Protein 2ZVS (pdb70)

Radius of gyration: 21.79 Å; Cα contacts (8 Å, |Δi|>4): 377; chains: 3; bounding box: 51×62×50 Å

Nearest PDB structures (foldseek):
  2zvs-assembly2_B  TM=1.013E+00  e=9.006E-17  Escherichia coli K-12
  2zvs-assembly3_C  TM=9.889E-01  e=9.876E-14  Escherichia coli K-12
  3eun-assembly1_A  TM=9.944E-01  e=7.222E-09  Allochromatium vinosum
  2fgo-assembly1_A  TM=9.651E-01  e=1.231E-08  Pseudomonas aeruginosa
  3exy-assembly1_A  TM=8.950E-01  e=2.398E-08  Allochromatium vinosum

Organism: Escherichia coli (strain K12) (NCBI:txid83333)

CATH classification: 3.30.70.20

Solvent-accessible surface area: 15028 Å² total; per-residue (Å²): 4,8,64,18,34,195,145,20,36,58,51,71,98,16,77,103,58,21,33,13,152,3,12,54,76,32,120,152,35,11,94,15,63,67,120,94,17,1,29,11,36,47,74,79,158,54,26,0,13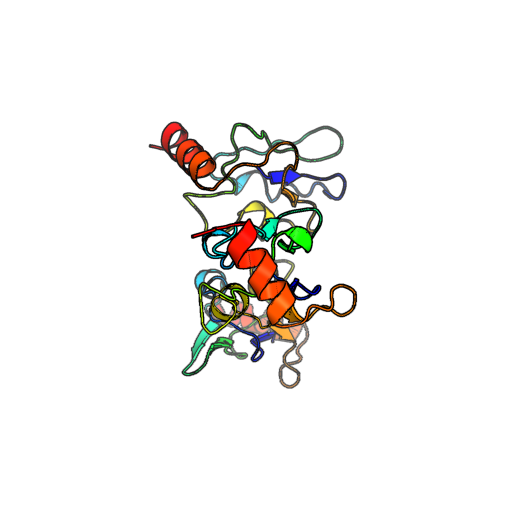,70,102,42,26,33,41,115,2,13,81,77,44,87,118,25,140,48,119,77,123,90,17,55,154,33,34,101,86,74,97,123,238,7,4,72,14,30,175,146,17,102,71,55,65,79,18,75,106,91,25,34,13,139,6,9,72,116,45,127,137,25,4,87,18,55,47,122,96,19,3,33,11,31,47,63,116,106,26,18,7,19,55,32,32,13,25,65,95,4,10,90,49,22,103,129,16,126,58,122,88,116,74,22,75,177,44,12,80,103,91,83,156,4,8,52,10,39,189,136,18,56,49,52,76,48,14,76,90,45,24,50,15,133,3,6,56,121,32,144,152,30,8,78,9,66,39,123,73,13,2,48,12,25,44,67,103,149,49,24,10,12,70,62,10,24,41,17,100,4,6,86,71,43,109,103,17,121,49,99,76,110,98,5,55,144,37,36,80,121,73,76,184

Secondary structure (DSSP, 8-state):
-EEE-TT-----TTTTT-TT--EE--SSS-EE-GGG--TTTTT-SS-HHHHH-SS--EEE-TTS---HHHHHHHHHHHH--/-EEE-TT-----SSGGG-TT--EE--SSS-EE-TTT--TTTTT-SS-HHHHH-SS--EEE-TTS---HHHHHHHHHHHH-/-EEE-TT------SGGG-TT--EEE-SSSEEE-TTT--TTTTT-SS-HHHHH-SS--EEE-STT---HHHHHHHHHHH--

GO terms:
  GO:0002097 tRNA wobble base modification (P, IMP)

Sequence (241 aa):
ALLITKKCINCDMCEPECPNEAISMGDHIYEINSDKCTECVGHYETPTCQKVCPIPNTIVKDPAHVETEEQLWDKFVLMHHALLITKKCINCDMCEPECPNEAISMGDHIYEINSDKCTECVGHYETPTCQKVCPIPNTIVKDPAHVETEEQLWDKFVLMHALLITKKCINCDMCEPECPNEAISMGDHIYEINSDKCTECVGHYETPTCQKVCPIPNTIVKDPAHVETEEQLWDKFVLMH

InterPro domains:
  IPR017896 4Fe-4S ferredoxin-type, iron-sulphur binding domain [PF12838] (8-55)
  IPR017896 4Fe-4S ferredoxin-type, iron-sulphur binding domain [PS51379] (1-29)
  IPR017900 4Fe-4S ferredoxin, iron-sulphur binding, conserved site [PS00198] (9-20)
  IPR047927 Ferredoxin YfhL-like [NF033683] (1-78)
  IPR050157 Photosystem I iron-sulfur center [PTHR24960] (5-67)

B-factor: mean 27.96, std 11.88, range [3.23, 157.91]

Foldseek 3Di:
DKFFAVVAPPPCQQQVPQPQNQWDDDDPHIGGDLLRQLQCVVHDPGRVSCVRGPPRGMDHDDVRDDDNVRSVVSVCVRPND/DKWQAPVAPAPPPQQPVDPLSQWAADDNHIGGPLLQDLLCVPHDPGRVCVVPRPDPSMDHDVVNDDDNVVSVVNCVVVPD/DKWQALVAPQPVFQQVQDPQNQWDDDPRYITGNLLRCLCCLVHDPGRRSCVGDPPNRIGDDVVSDDDSVRSVVSVVVRPD

Structure (mmCIF, N/CA/C/O backbone):
data_2ZVS
#
_entry.id   2ZVS
#
_cell.length_a   65.543
_cell.length_b   65.543
_cell.length_c   132.367
_cell.angle_alpha   90.00
_cell.angle_beta   90.00
_cell.angle_gamma   120.00
#
_symmetry.space_group_name_H-M   'P 62'
#
loop_
_entity.id
_entity.type
_entity.pdbx_description
1 polymer 'Uncharacterized ferredoxin-like protein yfhL'
2 non-polymer 'IRON/SULFUR CLUSTER'
3 water water
#
loop_
_atom_site.group_PDB
_atom_site.id
_atom_site.type_symbol
_atom_site.label_atom_id
_atom_site.label_alt_id
_atom_site.label_comp_id
_atom_site.label_asym_id
_atom_site.label_entity_id
_atom_site.label_seq_id
_atom_site.pdbx_PDB_ins_code
_atom_site.Cartn_x
_atom_site.Cartn_y
_atom_site.Cartn_z
_atom_site.occupancy
_atom_site.B_iso_or_equiv
_atom_site.auth_seq_id
_atom_site.auth_comp_id
_atom_site.auth_asym_id
_atom_site.auth_atom_id
_atom_site.pdbx_PDB_model_num
ATOM 1 N N . ALA A 1 1 ? 19.750 14.895 -19.955 1.00 24.56 1 ALA A N 1
ATOM 2 C CA . ALA A 1 1 ? 20.141 13.708 -19.209 1.00 17.93 1 ALA A CA 1
ATOM 3 C C . ALA A 1 1 ? 19.020 12.710 -19.058 1.00 13.58 1 ALA A C 1
ATOM 4 O O . ALA A 1 1 ? 17.909 13.177 -19.079 1.00 18.32 1 ALA A O 1
ATOM 6 N N . LEU A 1 2 ? 19.397 11.460 -18.865 1.00 17.10 2 LEU A N 1
ATOM 7 C CA . LEU A 1 2 ? 18.371 10.420 -18.845 1.00 12.24 2 LEU A CA 1
ATOM 8 C C . LEU A 1 2 ? 17.816 10.199 -17.404 1.00 12.88 2 LEU A C 1
ATOM 9 O O . LEU A 1 2 ? 18.533 10.671 -16.533 1.00 20.69 2 LEU A O 1
ATOM 14 N N . LEU A 1 3 ? 16.706 9.569 -17.364 1.00 16.13 3 LEU A N 1
ATOM 15 C CA . LEU A 1 3 ? 16.098 8.971 -16.198 1.00 28.78 3 LEU A CA 1
ATOM 16 C C . LEU A 1 3 ? 15.694 7.497 -16.417 1.00 25.66 3 LEU A C 1
ATOM 17 O O . LEU A 1 3 ? 15.319 6.927 -17.478 1.00 19.74 3 LEU A O 1
ATOM 22 N N . ILE A 1 4 ? 15.770 6.775 -15.287 1.00 24.28 4 ILE A N 1
ATOM 23 C CA . ILE A 1 4 ? 15.230 5.438 -15.205 1.00 15.26 4 ILE A CA 1
ATOM 24 C C . ILE A 1 4 ? 13.868 5.565 -14.477 1.00 31.20 4 ILE A C 1
ATOM 25 O O . ILE A 1 4 ? 13.911 6.070 -13.368 1.00 23.12 4 ILE A O 1
ATOM 30 N N . THR A 1 5 ? 12.781 5.159 -15.084 1.00 15.39 5 THR A N 1
ATOM 31 C CA . THR A 1 5 ? 11.395 5.053 -14.912 1.00 19.52 5 THR A CA 1
ATOM 32 C C . THR A 1 5 ? 11.138 3.787 -14.049 1.00 14.55 5 THR A C 1
ATOM 33 O O . THR A 1 5 ? 12.070 2.977 -13.974 1.00 29.77 5 THR A O 1
ATOM 37 N N . LYS A 1 6 ? 9.965 3.683 -13.463 1.00 26.12 6 LYS A N 1
ATOM 38 C CA . LYS A 1 6 ? 9.602 2.649 -12.496 1.00 26.93 6 LYS A CA 1
ATOM 39 C C . LYS A 1 6 ? 9.586 1.235 -13.029 1.00 36.27 6 LYS A C 1
ATOM 40 O O . LYS A 1 6 ? 9.408 0.317 -12.216 1.00 29.93 6 LYS A O 1
ATOM 46 N N . LYS A 1 7 ? 9.743 1.053 -14.355 1.00 21.35 7 LYS A N 1
ATOM 47 C CA . LYS A 1 7 ? 9.824 -0.283 -14.818 1.00 14.21 7 LYS A CA 1
ATOM 48 C C . LYS A 1 7 ? 11.226 -0.835 -14.516 1.00 29.00 7 LYS A C 1
ATOM 49 O O . LYS A 1 7 ? 11.515 -1.880 -15.108 1.00 52.76 7 LYS A O 1
ATOM 55 N N . CYS A 1 8 ? 12.115 -0.216 -13.736 1.00 21.02 8 CYS A N 1
ATOM 56 C CA . CYS A 1 8 ? 13.440 -0.744 -13.778 1.00 18.82 8 CYS A CA 1
ATOM 57 C C . CYS A 1 8 ? 13.439 -2.072 -12.996 1.00 19.98 8 CYS A C 1
ATOM 58 O O . CYS A 1 8 ? 12.621 -2.117 -12.094 1.00 13.31 8 CYS A O 1
ATOM 61 N N . ILE A 1 9 ? 14.187 -3.122 -13.331 1.00 18.29 9 ILE A N 1
ATOM 62 C CA . ILE A 1 9 ? 13.925 -4.343 -12.547 1.00 28.01 9 ILE A CA 1
ATOM 63 C C . ILE A 1 9 ? 15.144 -4.781 -11.767 1.00 26.96 9 ILE A C 1
ATOM 64 O O . ILE A 1 9 ? 15.363 -5.978 -11.460 1.00 28.10 9 ILE A O 1
ATOM 69 N N . ASN A 1 10 ? 15.894 -3.740 -11.464 1.00 20.59 10 ASN A N 1
ATOM 70 C CA . ASN A 1 10 ? 17.170 -3.832 -10.771 1.00 30.50 10 ASN A CA 1
ATOM 71 C C . ASN A 1 10 ? 18.016 -5.034 -11.150 1.00 28.19 10 ASN A C 1
ATOM 72 O O . ASN A 1 10 ? 18.264 -5.842 -10.245 1.00 35.48 10 ASN A O 1
ATOM 77 N N . CYS A 1 11 ? 18.498 -5.125 -12.389 1.00 20.67 11 CYS A N 1
ATOM 78 C CA . CYS A 1 11 ? 19.493 -6.033 -12.910 1.00 29.33 11 CYS A CA 1
ATOM 79 C C . CYS A 1 11 ? 20.956 -5.587 -12.893 1.00 18.67 11 CYS A C 1
ATOM 80 O O . CYS A 1 11 ? 21.797 -6.357 -13.327 1.00 37.67 11 CYS A O 1
ATOM 83 N N . ASP A 1 12 ? 21.338 -4.409 -12.464 1.00 19.42 12 ASP A N 1
ATOM 84 C CA . ASP A 1 12 ? 22.680 -3.897 -12.371 1.00 22.98 12 ASP A CA 1
ATOM 85 C C . ASP A 1 12 ? 23.456 -3.788 -13.688 1.00 25.15 12 ASP A C 1
ATOM 86 O O . ASP A 1 12 ? 24.532 -3.219 -13.713 1.00 45.51 12 ASP A O 1
ATOM 91 N N . MET A 1 13 ? 22.928 -4.336 -14.779 1.00 31.93 13 MET A N 1
ATOM 92 C CA . MET A 1 13 ? 23.532 -4.330 -16.084 1.00 22.87 13 MET A CA 1
ATOM 93 C C . MET A 1 13 ? 24.139 -2.961 -16.457 1.00 27.03 13 MET A C 1
ATOM 94 O O . MET A 1 13 ? 25.275 -3.008 -16.955 1.00 24.96 13 ME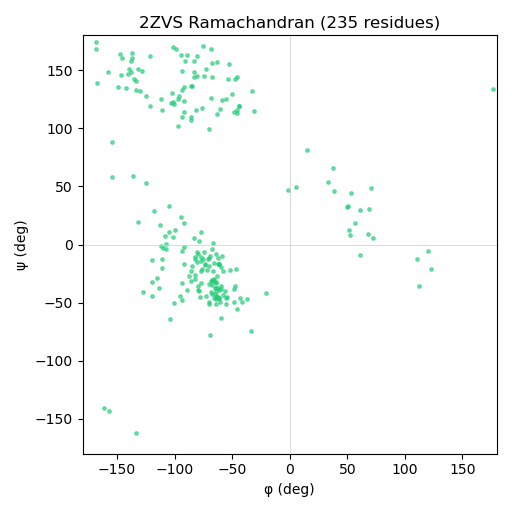T A O 1
ATOM 99 N N . CYS A 1 14 ? 23.364 -1.896 -16.203 1.00 23.43 14 CYS A N 1
ATOM 100 C CA . CYS A 1 14 ? 23.700 -0.536 -16.551 1.00 28.13 14 CYS A CA 1
ATOM 101 C C . CYS A 1 14 ? 24.720 0.145 -15.654 1.00 34.68 14 CYS A C 1
ATOM 102 O O . CYS A 1 14 ? 25.407 1.052 -16.138 1.00 19.80 14 CYS A O 1
ATOM 105 N N . GLU A 1 15 ? 25.032 -0.163 -14.408 1.00 14.06 15 GLU A N 1
ATOM 106 C CA . GLU A 1 15 ? 25.973 0.570 -13.606 1.00 25.50 15 GLU A CA 1
ATOM 107 C C . GLU A 1 15 ? 27.450 0.519 -13.931 1.00 20.46 15 GLU A C 1
ATOM 108 O O . GLU A 1 15 ? 27.966 1.644 -14.046 1.00 23.92 15 GLU A O 1
ATOM 114 N N . PRO A 1 16 ? 28.203 -0.570 -14.125 1.00 38.55 16 PRO A N 1
ATOM 115 C CA . PRO A 1 16 ? 29.620 -0.606 -14.564 1.00 26.08 16 PRO A CA 1
ATOM 116 C C . PRO A 1 16 ? 29.871 0.043 -15.901 1.00 32.33 16 PRO A C 1
ATOM 117 O O . PRO A 1 16 ? 30.925 0.302 -16.462 1.00 33.48 16 PRO A O 1
ATOM 121 N N . GLU A 1 17 ? 28.770 0.369 -16.605 1.00 40.00 17 GLU A N 1
ATOM 122 C CA . GLU A 1 17 ? 29.017 0.759 -17.985 1.00 36.83 17 GLU A CA 1
ATOM 123 C C . GLU A 1 17 ? 29.158 2.255 -18.115 1.00 18.06 17 GLU A C 1
ATOM 124 O O . GLU A 1 17 ? 30.079 2.717 -18.811 1.00 32.99 17 GLU A O 1
ATOM 130 N N . CYS A 1 18 ? 28.264 3.030 -17.537 1.00 28.95 18 CYS A N 1
ATOM 131 C CA . CYS A 1 18 ? 28.197 4.484 -17.724 1.00 15.01 18 CYS A CA 1
ATOM 132 C C . CYS A 1 18 ? 29.512 5.186 -17.676 1.00 14.28 18 CYS A C 1
ATOM 133 O O . CYS A 1 18 ? 30.157 5.203 -16.597 1.00 25.87 18 CYS A O 1
ATOM 136 N N . PRO A 1 19 ? 29.983 5.880 -18.691 1.00 21.67 19 PRO A N 1
ATOM 137 C CA . PRO A 1 19 ? 31.349 6.375 -18.730 1.00 31.50 19 PRO A CA 1
ATOM 138 C C . PRO A 1 19 ? 31.673 7.470 -17.714 1.00 37.96 19 PRO A C 1
ATOM 139 O O . PRO A 1 19 ? 32.837 7.903 -17.628 1.00 45.80 19 PRO A O 1
ATOM 143 N N . ASN A 1 20 ? 30.630 7.863 -16.990 1.00 17.83 20 ASN A N 1
ATOM 144 C CA . ASN A 1 20 ? 30.733 8.988 -16.072 1.00 27.82 20 ASN A CA 1
ATOM 145 C C . ASN A 1 20 ? 30.155 8.632 -14.689 1.00 26.96 20 ASN A C 1
ATOM 146 O O . ASN A 1 20 ? 29.856 9.608 -13.997 1.00 29.20 20 ASN A O 1
ATOM 151 N N . GLU A 1 21 ? 30.035 7.374 -14.386 1.00 22.57 21 GLU A N 1
ATOM 152 C CA . GLU A 1 21 ? 29.640 6.708 -13.166 1.00 12.57 21 GLU A CA 1
ATOM 153 C C . GLU A 1 21 ? 28.518 7.426 -12.435 1.00 28.54 21 GLU A C 1
ATOM 154 O O . GLU A 1 21 ? 28.514 7.639 -11.216 1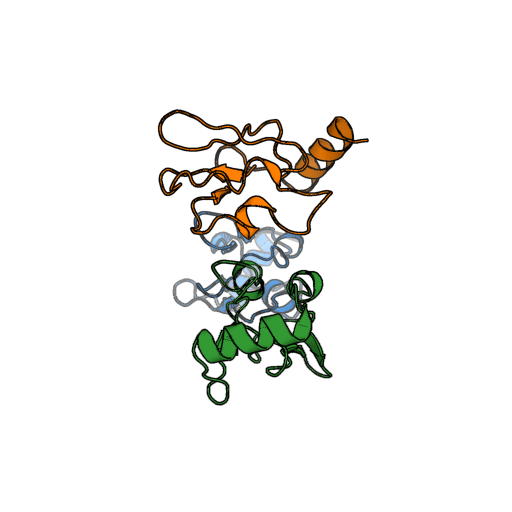.00 30.15 21 GLU A O 1
ATOM 160 N N . ALA A 1 22 ? 27.468 7.856 -13.118 1.00 19.42 22 ALA A N 1
ATOM 161 C CA . ALA A 1 22 ? 26.324 8.629 -12.760 1.00 23.82 22 ALA A CA 1
ATOM 162 C C . ALA A 1 22 ? 25.117 7.792 -12.316 1.00 19.66 22 ALA A C 1
ATOM 163 O O . ALA A 1 22 ? 24.168 8.192 -11.719 1.00 14.69 22 ALA A O 1
ATOM 165 N N . ILE A 1 23 ? 25.191 6.510 -12.650 1.00 22.00 23 ILE A N 1
ATOM 166 C CA . ILE A 1 23 ? 24.219 5.586 -12.124 1.00 23.30 23 ILE A CA 1
ATOM 167 C C . ILE A 1 23 ? 24.658 4.920 -10.810 1.00 19.42 23 ILE A C 1
ATOM 168 O O . ILE A 1 23 ? 25.772 4.452 -10.637 1.00 21.08 23 ILE A O 1
ATOM 173 N N . SER A 1 24 ? 23.701 4.878 -9.902 1.00 26.11 24 SER A N 1
ATOM 174 C CA . SER A 1 24 ? 23.760 4.158 -8.679 1.00 27.97 24 SER A CA 1
ATOM 175 C C . SER A 1 24 ? 22.371 3.666 -8.290 1.00 35.51 24 SER A C 1
ATOM 176 O O . SER A 1 24 ? 21.272 4.034 -8.725 1.00 26.56 24 SER A O 1
ATOM 179 N N . MET A 1 25 ? 22.463 2.724 -7.358 1.00 31.22 25 MET A N 1
ATOM 180 C CA . MET A 1 25 ? 21.287 2.150 -6.701 1.00 34.15 25 MET A CA 1
ATOM 181 C C . MET A 1 25 ? 20.717 2.909 -5.541 1.00 31.40 25 MET A C 1
ATOM 182 O O . MET A 1 25 ? 21.260 3.579 -4.668 1.00 23.59 25 MET A O 1
ATOM 187 N N . GLY A 1 26 ? 19.424 2.858 -5.300 1.00 37.75 26 GLY A N 1
ATOM 188 C CA . GLY A 1 26 ? 19.127 3.553 -3.999 1.00 22.38 26 GLY A CA 1
ATOM 189 C C . GLY A 1 26 ? 17.790 2.907 -3.596 1.00 19.06 26 GLY A C 1
ATOM 190 O O . GLY A 1 26 ? 17.603 1.757 -3.961 1.00 30.86 26 GLY A O 1
ATOM 191 N N . ASP A 1 27 ? 17.011 3.808 -3.026 1.00 18.41 27 ASP A N 1
ATOM 192 C CA . ASP A 1 27 ? 15.764 3.559 -2.373 1.00 33.02 27 ASP A CA 1
ATOM 193 C C . ASP A 1 27 ? 15.049 2.424 -3.067 1.00 45.07 27 ASP A C 1
ATOM 194 O O . ASP A 1 27 ? 15.072 1.315 -2.518 1.00 60.82 27 ASP A O 1
ATOM 199 N N . HIS A 1 28 ? 14.448 2.584 -4.248 1.00 53.73 28 HIS A N 1
ATOM 200 C CA . HIS A 1 28 ? 13.724 1.427 -4.788 1.00 35.70 28 HIS A CA 1
ATOM 201 C C . HIS A 1 28 ? 14.246 0.928 -6.130 1.00 34.80 28 HIS A C 1
ATOM 202 O O . HIS A 1 28 ? 14.172 -0.293 -6.314 1.00 18.62 28 HIS A O 1
ATOM 209 N N . ILE A 1 29 ? 14.764 1.768 -6.996 1.00 44.79 29 ILE A N 1
ATOM 210 C CA . ILE A 1 29 ? 15.258 1.392 -8.333 1.00 29.59 29 ILE A CA 1
ATOM 211 C C . ILE A 1 29 ? 16.566 2.085 -8.612 1.00 18.31 29 ILE A C 1
ATOM 212 O O . ILE A 1 29 ? 16.738 3.159 -7.959 1.00 21.36 29 ILE A O 1
ATOM 217 N N . TYR A 1 30 ? 17.440 1.685 -9.546 1.00 12.87 30 TYR A N 1
ATOM 218 C CA . TYR A 1 30 ? 18.507 2.487 -10.044 1.00 36.29 30 TYR A CA 1
ATOM 219 C C . TYR A 1 30 ? 18.056 3.906 -10.425 1.00 30.82 30 TYR A C 1
ATOM 220 O O . TYR A 1 30 ? 16.959 4.121 -10.926 1.00 20.09 30 TYR A O 1
ATOM 229 N N . GLU A 1 31 ? 18.951 4.821 -10.126 1.00 28.74 31 GLU A N 1
ATOM 230 C CA . GLU A 1 31 ? 18.938 6.229 -10.187 1.00 18.13 31 GLU A CA 1
ATOM 231 C C . GLU A 1 31 ? 20.195 6.755 -10.920 1.00 19.68 31 GLU A C 1
ATOM 232 O O . GLU A 1 31 ? 21.297 6.370 -10.646 1.00 39.21 31 GLU A O 1
ATOM 238 N N . ILE A 1 32 ? 19.852 7.671 -11.838 1.00 28.31 32 ILE A N 1
ATOM 239 C CA . ILE A 1 32 ? 20.742 8.525 -12.584 1.00 19.05 32 ILE A CA 1
ATOM 240 C C . ILE A 1 32 ? 20.731 9.891 -12.001 1.00 8.98 32 ILE A C 1
ATOM 241 O O . ILE A 1 32 ? 19.855 10.667 -11.709 1.00 16.62 32 ILE A O 1
ATOM 246 N N . ASN A 1 33 ? 21.951 10.384 -11.771 1.00 11.63 33 ASN A N 1
ATOM 247 C CA . ASN A 1 33 ? 22.251 11.689 -11.268 1.00 18.71 33 ASN A CA 1
ATOM 248 C C . ASN A 1 33 ? 22.290 12.656 -12.435 1.00 18.20 33 ASN A C 1
ATOM 249 O O . ASN A 1 33 ? 23.288 12.508 -13.159 1.00 22.68 33 ASN A O 1
ATOM 254 N N . SER A 1 34 ? 21.240 13.423 -12.416 1.00 23.84 34 SER A N 1
ATOM 255 C CA . SER A 1 34 ? 21.076 14.500 -13.404 1.00 27.22 34 SER A CA 1
ATOM 256 C C . SER A 1 34 ? 22.367 15.207 -13.778 1.00 29.26 34 SER A C 1
ATOM 257 O O . SER A 1 34 ? 22.731 15.406 -14.960 1.00 22.52 34 SER A O 1
ATOM 260 N N . ASP A 1 35 ? 23.154 15.571 -12.748 1.00 24.40 35 ASP A N 1
ATOM 261 C CA . ASP A 1 35 ? 24.320 16.405 -12.841 1.00 33.95 35 ASP A CA 1
ATOM 262 C C . ASP A 1 35 ? 25.472 15.740 -13.589 1.00 39.71 35 ASP A C 1
ATOM 263 O O . ASP A 1 35 ? 26.245 16.469 -14.220 1.00 29.14 35 ASP A O 1
ATOM 268 N N . LYS A 1 36 ? 25.529 14.423 -13.467 1.00 19.96 36 LYS A N 1
ATOM 269 C CA . LYS A 1 36 ? 26.579 13.689 -14.091 1.00 10.27 36 LYS A CA 1
ATOM 270 C C . LYS A 1 36 ? 26.238 12.972 -15.394 1.00 5.68 36 LYS A C 1
ATOM 271 O O . LYS A 1 36 ? 27.149 12.297 -15.917 1.00 24.76 36 LYS A O 1
ATOM 277 N N . CYS A 1 37 ? 25.044 13.167 -15.946 1.00 15.60 37 CYS A N 1
ATOM 278 C CA . CYS A 1 37 ? 24.645 12.422 -17.184 1.00 22.62 37 CYS A CA 1
ATOM 279 C C . CYS A 1 37 ? 24.804 13.375 -18.363 1.00 13.43 37 CYS A C 1
ATOM 280 O O . CYS A 1 37 ? 24.176 14.400 -18.332 1.00 27.12 37 CYS A O 1
ATOM 283 N N . THR A 1 38 ? 25.635 12.920 -19.318 1.00 16.87 38 THR A N 1
ATOM 284 C CA . THR A 1 38 ? 25.825 13.685 -20.563 1.00 17.41 38 THR A CA 1
ATOM 285 C C . THR A 1 38 ? 25.088 13.018 -21.693 1.00 19.13 38 THR A C 1
ATOM 286 O O . THR A 1 38 ? 25.373 13.306 -22.887 1.00 18.70 38 THR A O 1
ATOM 290 N N . GLU A 1 39 ? 24.280 12.065 -21.336 1.00 17.28 39 GLU A N 1
ATOM 291 C CA . GLU A 1 39 ? 23.619 11.149 -22.371 1.00 14.10 39 GLU A CA 1
ATOM 292 C C . GLU A 1 39 ? 24.655 10.578 -23.323 1.00 28.58 39 GLU A C 1
ATOM 293 O O . GLU A 1 39 ? 24.326 10.292 -24.478 1.00 18.68 39 GLU A O 1
ATOM 299 N N . CYS A 1 40 ? 25.842 10.347 -22.817 1.00 27.91 40 CYS A N 1
ATOM 300 C CA . CYS A 1 40 ? 26.975 9.675 -23.376 1.00 26.60 40 CYS A CA 1
ATOM 301 C C . CYS A 1 40 ? 27.740 10.411 -24.485 1.00 19.05 40 CYS A C 1
ATOM 302 O O . CYS A 1 40 ? 28.658 9.730 -24.989 1.00 13.73 40 CYS A O 1
ATOM 305 N N . VAL A 1 41 ? 27.273 11.637 -24.658 1.00 18.46 41 VAL A N 1
ATOM 306 C CA . VAL A 1 41 ? 27.866 12.496 -25.686 1.00 23.35 41 VAL A CA 1
ATOM 307 C C . VAL A 1 41 ? 29.329 12.752 -25.312 1.00 22.79 41 VAL A C 1
ATOM 308 O O . VAL A 1 41 ? 29.583 13.452 -24.331 1.00 63.14 41 VAL A O 1
ATOM 312 N N . GLY A 1 42 ? 30.216 12.223 -26.084 1.00 21.18 42 GLY A N 1
ATOM 313 C CA . GLY A 1 42 ? 31.656 12.331 -26.167 1.00 30.82 42 GLY A CA 1
ATOM 314 C C . GLY A 1 42 ? 32.257 10.936 -25.968 1.00 13.83 42 GLY A C 1
ATOM 315 O O . GLY A 1 42 ? 33.481 10.807 -26.112 1.00 25.72 42 GLY A O 1
ATOM 316 N N . HIS A 1 43 ? 31.337 10.059 -25.655 1.00 9.14 43 HIS A N 1
ATOM 317 C CA . HIS A 1 43 ? 31.813 8.698 -25.468 1.00 12.13 43 HIS A CA 1
ATOM 318 C C . HIS A 1 43 ? 31.210 7.659 -26.408 1.00 31.50 43 HIS A C 1
ATOM 319 O O . HIS A 1 43 ? 31.847 6.726 -26.910 1.00 43.38 43 HIS A O 1
ATOM 326 N N . TYR A 1 44 ? 29.897 7.684 -26.635 1.00 22.16 44 TYR A N 1
ATOM 327 C CA . TYR A 1 44 ? 29.228 6.652 -27.394 1.00 22.74 44 TYR A CA 1
ATOM 328 C C . TYR A 1 44 ? 28.219 7.319 -28.339 1.00 21.95 44 TYR A C 1
ATOM 329 O O . TYR A 1 44 ? 27.694 8.406 -28.009 1.00 32.88 44 TYR A O 1
ATOM 338 N N . GLU A 1 45 ? 27.927 6.757 -29.535 1.00 23.12 45 GLU A N 1
ATOM 339 C CA . GLU A 1 45 ? 26.917 7.414 -30.381 1.00 22.26 45 GLU A CA 1
ATOM 340 C C . GLU A 1 45 ? 25.535 7.190 -29.749 1.00 41.39 45 GLU A C 1
ATOM 341 O O . GLU A 1 45 ? 24.611 7.966 -30.012 1.00 68.49 45 GLU A O 1
ATOM 347 N N . THR A 1 46 ? 25.408 6.149 -28.905 1.00 32.75 46 THR A N 1
ATOM 348 C CA . THR A 1 46 ? 24.112 5.956 -28.247 1.00 29.80 46 THR A CA 1
ATOM 349 C C . THR A 1 46 ? 24.375 5.661 -26.775 1.00 20.21 46 THR A C 1
ATOM 350 O O . THR A 1 46 ? 25.356 4.954 -26.488 1.00 20.51 46 THR A O 1
ATOM 354 N N . PRO A 1 47 ? 23.465 6.220 -25.969 1.00 33.95 47 PRO A N 1
ATOM 355 C CA . PRO A 1 47 ? 23.487 6.175 -24.493 1.00 32.72 47 PRO A CA 1
ATOM 356 C C . PRO A 1 47 ? 23.721 4.755 -24.036 1.00 17.74 47 PRO A C 1
ATOM 357 O O . PRO A 1 47 ? 22.914 3.902 -24.253 1.00 19.95 47 PRO A O 1
ATOM 361 N N . THR A 1 48 ? 24.872 4.498 -23.396 1.00 24.19 48 THR A N 1
ATOM 362 C CA . THR A 1 48 ? 25.247 3.143 -23.100 1.00 21.91 48 THR A CA 1
ATOM 363 C C . THR A 1 48 ? 24.212 2.497 -22.147 1.00 19.66 48 THR A C 1
ATOM 364 O O . THR A 1 48 ? 23.977 1.295 -22.336 1.00 24.73 48 THR A O 1
ATOM 368 N N . CYS A 1 49 ? 23.605 3.119 -21.173 1.00 28.87 49 CYS A N 1
ATOM 369 C CA . CYS A 1 49 ? 22.600 2.369 -20.377 1.00 27.68 49 CYS A CA 1
ATOM 370 C C . CYS A 1 49 ? 21.373 1.910 -21.164 1.00 24.12 49 CYS A C 1
ATOM 371 O O . CYS A 1 49 ? 20.702 0.942 -20.868 1.00 14.85 49 CYS A O 1
ATOM 374 N N . GLN A 1 50 ? 20.888 2.655 -22.173 1.00 19.96 50 GLN A N 1
ATOM 375 C CA . GLN A 1 50 ? 19.775 2.112 -22.959 1.00 17.20 50 GLN A CA 1
ATOM 376 C C . GLN A 1 50 ? 20.209 0.887 -23.718 1.00 9.88 50 GLN A C 1
ATOM 377 O O . GLN A 1 50 ? 19.540 -0.082 -24.121 1.00 26.11 50 GLN A O 1
ATOM 383 N N . LYS A 1 51 ? 21.535 0.911 -24.057 1.00 14.60 51 LYS A N 1
ATOM 384 C CA . LYS A 1 51 ? 22.068 -0.181 -24.805 1.00 15.27 51 LYS A CA 1
ATOM 385 C C . LYS A 1 51 ? 22.136 -1.504 -24.032 1.00 13.98 51 LYS A C 1
ATOM 386 O O . LYS A 1 51 ? 21.858 -2.623 -24.490 1.00 23.81 51 LYS A O 1
ATOM 392 N N . VAL A 1 52 ? 22.538 -1.373 -22.757 1.00 20.36 52 VAL A N 1
ATOM 393 C CA . VAL A 1 52 ? 22.669 -2.647 -22.024 1.00 21.10 52 VAL A CA 1
ATOM 394 C C . VAL A 1 52 ? 21.296 -3.127 -21.564 1.00 29.79 52 VAL A C 1
ATOM 395 O O . VAL A 1 52 ? 20.904 -4.315 -21.498 1.00 27.51 52 VAL A O 1
ATOM 399 N N . CYS A 1 53 ? 20.389 -2.278 -21.193 1.00 13.58 53 CYS A N 1
ATOM 400 C CA . CYS A 1 53 ? 19.070 -2.409 -20.624 1.00 22.40 53 CYS A CA 1
ATOM 401 C C . CYS A 1 53 ? 18.181 -3.475 -21.249 1.00 28.60 53 CYS A C 1
ATOM 402 O O . CYS A 1 53 ? 17.821 -3.409 -22.429 1.00 19.43 53 CYS A O 1
ATOM 405 N N . PRO A 1 54 ? 17.774 -4.449 -20.467 1.00 19.06 54 PRO A N 1
ATOM 406 C CA . PRO A 1 54 ? 16.953 -5.546 -21.015 1.00 21.21 54 PRO A CA 1
ATOM 407 C C . PRO A 1 54 ? 15.489 -5.209 -21.162 1.00 36.00 54 PRO A C 1
ATOM 408 O O . PRO A 1 54 ? 14.650 -5.960 -21.660 1.00 22.00 54 PRO A O 1
ATOM 412 N N . ILE A 1 55 ? 15.076 -4.022 -20.668 1.00 33.12 55 ILE A N 1
ATOM 413 C CA . ILE A 1 55 ? 13.630 -3.901 -20.594 1.00 33.74 55 ILE A CA 1
ATOM 414 C C . ILE A 1 55 ? 12.941 -2.801 -21.362 1.00 49.39 55 ILE A C 1
ATOM 415 O O . ILE A 1 55 ? 11.731 -3.109 -21.529 1.00 50.77 55 ILE A O 1
ATOM 420 N N . PRO A 1 56 ? 13.436 -1.749 -21.945 1.00 51.29 56 PRO A N 1
ATOM 421 C CA . PRO A 1 56 ? 13.628 -0.339 -22.264 1.00 49.48 56 PRO A CA 1
ATOM 422 C C . PRO A 1 56 ? 13.060 0.715 -21.338 1.00 53.23 56 PRO A C 1
ATOM 423 O O . PRO A 1 56 ? 11.968 1.285 -21.418 1.00 35.08 56 PRO A O 1
ATOM 427 N N . ASN A 1 57 ? 13.783 1.013 -20.249 1.00 51.62 57 ASN A N 1
ATOM 428 C CA . ASN A 1 57 ? 13.226 1.737 -19.114 1.00 32.67 57 ASN A CA 1
ATOM 429 C C . ASN A 1 57 ? 13.792 3.127 -18.957 1.00 21.53 57 ASN A C 1
ATOM 430 O O . ASN A 1 57 ? 13.217 3.906 -18.144 1.00 22.67 57 ASN A O 1
ATOM 435 N N . THR A 1 58 ? 14.883 3.379 -19.714 1.00 17.63 58 THR A N 1
ATOM 436 C CA . THR A 1 58 ? 15.586 4.632 -19.721 1.00 14.55 58 THR A CA 1
ATOM 437 C C . THR A 1 58 ? 15.276 5.499 -20.960 1.00 28.07 58 THR A C 1
ATOM 438 O O . THR A 1 58 ? 15.488 4.938 -22.024 1.00 27.28 58 THR A O 1
ATOM 442 N N . ILE A 1 59 ? 14.790 6.677 -20.649 1.00 32.00 59 ILE A N 1
ATOM 443 C CA . ILE A 1 59 ? 14.038 7.737 -21.237 1.00 27.83 59 ILE A CA 1
ATOM 444 C C . ILE A 1 59 ? 14.641 9.108 -21.003 1.00 21.95 59 ILE A C 1
ATOM 445 O O . ILE A 1 59 ? 15.364 9.303 -20.035 1.00 20.76 59 ILE A O 1
ATOM 450 N N . VAL A 1 60 ? 14.363 9.973 -21.969 1.00 35.94 60 VAL A N 1
ATOM 451 C CA . VAL A 1 60 ? 14.850 11.333 -21.769 1.00 33.40 60 VAL A CA 1
ATOM 452 C C . VAL A 1 60 ? 14.067 11.932 -20.592 1.00 19.90 60 VAL A C 1
ATOM 453 O O . VAL A 1 60 ? 12.864 11.714 -20.455 1.00 18.80 60 VAL A O 1
ATOM 457 N N . LYS A 1 61 ? 14.810 12.769 -19.803 1.00 16.17 61 LYS A N 1
ATOM 458 C CA . LYS A 1 61 ? 13.822 13.369 -18.820 1.00 17.30 61 LYS A CA 1
ATOM 459 C C . LYS A 1 61 ? 13.736 14.841 -18.748 1.00 9.18 61 LYS A C 1
ATOM 460 O O . LYS A 1 61 ? 14.392 15.887 -18.524 1.00 20.72 61 LYS A O 1
ATOM 466 N N . ASP A 1 62 ? 12.413 15.083 -18.892 1.00 19.14 62 ASP A N 1
ATOM 467 C CA . ASP A 1 62 ? 11.559 16.218 -19.002 1.00 12.17 62 ASP A CA 1
ATOM 468 C C . ASP A 1 62 ? 11.873 17.247 -17.930 1.00 30.85 62 ASP A C 1
ATOM 469 O O . ASP A 1 62 ? 11.786 18.477 -18.198 1.00 26.47 62 ASP A O 1
ATOM 474 N N . PRO A 1 63 ? 12.242 16.957 -16.691 1.00 31.95 63 PRO A N 1
ATOM 475 C CA . PRO A 1 63 ? 12.651 18.077 -15.815 1.00 33.07 63 PRO A CA 1
ATOM 476 C C . PRO A 1 63 ? 14.156 18.319 -15.900 1.00 35.49 63 PRO A C 1
ATOM 477 O O . PRO A 1 63 ? 14.736 18.959 -15.016 1.00 22.26 63 PRO A O 1
ATOM 481 N N . ALA A 1 64 ? 14.769 17.806 -16.971 1.00 19.15 64 ALA A N 1
ATOM 482 C CA . ALA A 1 64 ? 16.207 17.829 -17.108 1.00 25.60 64 ALA A CA 1
ATOM 483 C C . ALA A 1 64 ? 16.503 17.783 -18.614 1.00 17.57 64 ALA A C 1
ATOM 484 O O . ALA A 1 64 ? 17.215 16.916 -19.096 1.00 24.26 64 ALA A O 1
ATOM 486 N N . HIS A 1 65 ? 15.940 18.791 -19.193 1.00 22.20 65 HIS A N 1
ATOM 487 C CA . HIS A 1 65 ? 16.031 19.144 -20.617 1.00 27.14 65 HIS A CA 1
ATOM 488 C C . HIS A 1 65 ? 17.382 19.775 -20.909 1.00 36.77 65 HIS A C 1
ATOM 489 O O . HIS A 1 65 ? 17.684 20.821 -20.333 1.00 47.65 65 HIS A O 1
ATOM 496 N N . VAL A 1 66 ? 18.205 19.159 -21.758 1.00 36.67 66 VAL A N 1
ATOM 497 C CA . VAL A 1 66 ? 19.510 19.672 -22.113 1.00 16.55 66 VAL A CA 1
ATOM 498 C C . VAL A 1 66 ? 19.675 19.605 -23.630 1.00 36.90 66 VAL A C 1
ATOM 499 O O . VAL A 1 66 ? 19.202 18.597 -24.172 1.00 43.44 66 VAL A O 1
ATOM 503 N N . GLU A 1 67 ? 20.299 20.649 -24.143 1.00 27.83 67 GLU A N 1
ATOM 504 C CA . GLU A 1 67 ? 20.555 20.734 -25.578 1.00 19.79 67 GLU A CA 1
ATOM 505 C C . GLU A 1 67 ? 21.787 19.979 -25.911 1.00 18.30 67 GLU A C 1
ATOM 506 O O . GLU A 1 67 ? 22.662 19.874 -25.017 1.00 16.13 67 GLU A O 1
ATOM 512 N N . THR A 1 68 ? 21.980 19.528 -27.215 1.00 18.40 68 THR A N 1
ATOM 513 C CA . THR A 1 68 ? 23.266 18.903 -27.372 1.00 12.14 68 THR A CA 1
ATOM 514 C C . THR A 1 68 ? 24.459 19.801 -27.139 1.00 11.44 68 THR A C 1
ATOM 515 O O . THR A 1 68 ? 25.565 19.382 -26.817 1.00 36.51 68 THR A O 1
ATOM 519 N N . GLU A 1 69 ? 24.422 21.133 -27.116 1.00 19.58 69 GLU A N 1
ATOM 520 C CA . GLU A 1 69 ? 25.848 21.518 -26.810 1.00 19.22 69 GLU A CA 1
ATOM 521 C C . GLU A 1 69 ? 25.978 21.699 -25.309 1.00 29.24 69 GLU A C 1
ATOM 522 O O . GLU A 1 69 ? 27.159 21.870 -24.877 1.00 25.82 69 GLU A O 1
ATOM 528 N N . GLU A 1 70 ? 24.866 21.617 -24.540 1.00 18.88 70 GLU A N 1
ATOM 529 C CA . GLU A 1 70 ? 25.098 21.689 -23.071 1.00 26.61 70 GLU A CA 1
ATOM 530 C C . GLU A 1 70 ? 25.513 20.343 -22.502 1.00 22.19 70 GLU A C 1
ATOM 531 O O . GLU A 1 70 ? 26.156 20.167 -21.489 1.00 19.01 70 GLU A O 1
ATOM 537 N N . GLN A 1 71 ? 25.161 19.238 -23.090 1.00 21.34 71 GLN A N 1
ATOM 538 C CA . GLN A 1 71 ? 25.530 17.847 -22.879 1.00 22.18 71 GLN A CA 1
ATOM 539 C C . GLN A 1 71 ? 26.996 17.752 -23.175 1.00 14.70 71 GLN A C 1
ATOM 540 O O . GLN A 1 71 ? 27.918 17.124 -22.597 1.00 21.24 71 GLN A O 1
ATOM 546 N N . LEU A 1 72 ? 27.259 18.540 -24.291 1.00 18.52 72 LEU A N 1
ATOM 547 C CA . LEU A 1 72 ? 28.651 18.453 -24.738 1.00 23.28 72 LEU A CA 1
ATOM 548 C C . LEU A 1 72 ? 29.502 19.159 -23.675 1.00 13.12 72 LEU A C 1
ATOM 549 O O . LEU A 1 72 ? 30.536 18.581 -23.424 1.00 17.76 72 LEU A O 1
ATOM 554 N N . TRP A 1 73 ? 29.005 20.360 -23.370 1.00 8.64 73 TRP A N 1
ATOM 555 C CA . TRP A 1 73 ? 29.922 21.099 -22.451 1.00 21.71 73 TRP A CA 1
ATOM 556 C C . TRP A 1 73 ? 30.050 20.346 -21.126 1.00 15.00 73 TRP A C 1
ATOM 557 O O . TRP A 1 73 ? 31.089 20.458 -20.470 1.00 18.81 73 TRP A O 1
ATOM 568 N N . ASP A 1 74 ? 29.067 19.572 -20.714 1.00 17.85 74 ASP A N 1
ATOM 569 C CA . ASP A 1 74 ? 29.194 18.704 -19.498 1.00 12.69 74 ASP A CA 1
ATOM 570 C C . ASP A 1 74 ? 30.261 17.687 -19.712 1.00 21.75 74 ASP A C 1
ATOM 571 O O . ASP A 1 74 ? 31.153 17.479 -18.911 1.00 19.16 74 ASP A O 1
ATOM 576 N N . LYS A 1 75 ? 30.262 17.066 -20.913 1.00 13.93 75 LYS A N 1
ATOM 577 C CA . LYS A 1 75 ? 31.297 16.054 -21.160 1.00 13.39 75 LYS A CA 1
ATOM 578 C C . LYS A 1 75 ? 32.682 16.658 -21.076 1.00 12.76 75 LYS A C 1
ATOM 579 O O . LYS A 1 75 ? 33.583 16.225 -20.374 1.00 14.80 75 LYS A O 1
ATOM 585 N N . PHE A 1 76 ? 32.939 17.780 -21.755 1.00 20.15 76 PHE A N 1
ATOM 586 C CA . PHE A 1 76 ? 34.267 18.426 -21.744 1.00 15.12 76 PHE A CA 1
ATOM 587 C C . PHE A 1 76 ? 34.713 18.876 -20.333 1.00 17.58 76 PHE A C 1
ATOM 588 O O . PHE A 1 76 ? 35.897 18.641 -20.169 1.00 14.93 76 PHE A O 1
ATOM 596 N N . VAL A 1 77 ? 33.911 19.393 -19.463 1.00 23.07 77 VAL A N 1
ATOM 597 C CA . VAL A 1 77 ? 34.205 19.856 -18.033 1.00 18.87 77 VAL A CA 1
ATOM 598 C C . VAL A 1 77 ? 34.547 18.654 -17.202 1.00 21.83 77 VAL A C 1
ATOM 599 O O . VAL A 1 77 ? 35.361 18.736 -16.294 1.00 18.83 77 VAL A O 1
ATOM 603 N N . LEU A 1 78 ? 33.991 17.468 -17.469 1.00 23.81 78 LEU A N 1
ATOM 604 C CA . LEU A 1 78 ? 34.118 16.191 -16.794 1.00 18.82 78 LEU A CA 1
ATOM 605 C C . LEU A 1 78 ? 35.393 15.465 -17.109 1.00 10.20 78 LEU A C 1
ATOM 606 O O . LEU A 1 78 ? 36.144 14.744 -16.457 1.00 19.25 78 LEU A O 1
ATOM 611 N N . MET A 1 79 ? 35.705 15.470 -18.481 1.00 21.54 79 MET A N 1
ATOM 612 C CA . MET A 1 79 ? 36.788 14.728 -19.056 1.00 10.56 79 MET A CA 1
ATOM 613 C C . MET A 1 79 ? 37.968 15.465 -19.713 1.00 9.85 79 MET A C 1
ATOM 614 O O . MET A 1 79 ? 38.932 14.632 -19.640 1.00 24.53 79 MET A O 1
ATOM 619 N N . HIS A 1 80 ? 38.123 16.608 -20.318 1.00 14.35 80 HIS A N 1
ATOM 620 C CA . HIS A 1 80 ? 38.526 17.954 -20.590 1.00 23.89 80 HIS A CA 1
ATOM 621 C C . HIS A 1 80 ? 39.543 18.390 -21.630 1.00 30.16 80 HIS A C 1
ATOM 622 O O . HIS A 1 80 ? 39.265 19.578 -21.889 1.00 15.28 80 HIS A O 1
ATOM 629 N N . HIS A 1 81 ? 40.441 17.802 -22.373 1.00 45.77 81 HIS A N 1
ATOM 630 C CA . HIS A 1 81 ? 41.292 18.354 -23.444 1.00 48.41 81 HIS A CA 1
ATOM 631 C C . HIS A 1 81 ? 42.300 17.370 -23.956 1.00 53.40 81 HIS A C 1
ATOM 632 O O . HIS A 1 81 ? 42.655 16.501 -24.751 1.00 28.11 81 HIS A O 1
ATOM 639 N N . ALA B 1 1 ? 23.589 -8.746 2.984 1.00 17.64 1 ALA B N 1
ATOM 640 C CA . ALA B 1 1 ? 22.754 -9.770 3.575 1.00 7.89 1 ALA B CA 1
ATOM 641 C C . ALA B 1 1 ? 21.262 -9.519 3.436 1.00 9.83 1 ALA B C 1
ATOM 642 O O . ALA B 1 1 ? 20.896 -8.388 3.236 1.00 18.19 1 ALA B O 1
ATOM 644 N N . LEU B 1 2 ? 20.543 -10.638 3.658 1.00 26.09 2 LEU B N 1
ATOM 645 C CA . LEU B 1 2 ? 19.089 -10.432 3.699 1.00 23.82 2 LEU B CA 1
ATOM 646 C C . LEU B 1 2 ? 18.656 -10.146 5.154 1.00 24.85 2 LEU B C 1
ATOM 647 O O . LEU B 1 2 ? 19.402 -10.571 6.041 1.00 28.55 2 LEU B O 1
ATOM 652 N N . LEU B 1 3 ? 17.535 -9.515 5.330 1.00 22.45 3 LEU B N 1
ATOM 653 C CA . LEU B 1 3 ? 16.820 -9.035 6.466 1.00 28.85 3 LEU B CA 1
ATOM 654 C C . LEU B 1 3 ? 15.411 -9.655 6.560 1.00 37.06 3 LEU B C 1
ATOM 655 O O . LEU B 1 3 ? 14.666 -9.422 5.586 1.00 33.78 3 LEU B O 1
ATOM 660 N N . ILE B 1 4 ? 15.100 -10.381 7.650 1.00 30.20 4 ILE B N 1
ATOM 661 C CA . ILE B 1 4 ? 13.712 -10.903 7.766 1.00 31.85 4 ILE B CA 1
ATOM 662 C C . ILE B 1 4 ? 12.928 -9.753 8.412 1.00 24.61 4 ILE B C 1
ATOM 663 O O . ILE B 1 4 ? 13.553 -9.161 9.328 1.00 22.68 4 ILE B O 1
ATOM 668 N N . THR B 1 5 ? 11.739 -9.467 7.929 1.00 27.78 5 THR B N 1
ATOM 669 C CA . THR B 1 5 ? 10.942 -8.383 8.451 1.00 36.05 5 THR B CA 1
ATOM 670 C C . THR B 1 5 ? 9.827 -8.807 9.406 1.00 15.91 5 THR B C 1
ATOM 671 O O . THR B 1 5 ? 9.568 -9.975 9.449 1.00 18.70 5 THR B O 1
ATOM 675 N N . LYS B 1 6 ? 9.230 -7.766 10.049 1.00 23.87 6 LYS B N 1
ATOM 676 C CA . LYS B 1 6 ? 7.971 -7.895 10.799 1.00 17.48 6 LYS B CA 1
ATOM 677 C C . LYS B 1 6 ? 6.838 -8.533 10.053 1.00 22.09 6 LYS B C 1
ATOM 678 O O . LYS B 1 6 ? 5.906 -9.088 10.651 1.00 33.19 6 LYS B O 1
ATOM 684 N N . LYS B 1 7 ? 6.899 -8.516 8.683 1.00 28.38 7 LYS B N 1
ATOM 685 C CA . LYS B 1 7 ? 5.837 -9.175 7.959 1.00 29.29 7 LYS B CA 1
ATOM 686 C C . LYS B 1 7 ? 5.876 -10.689 8.188 1.00 40.79 7 LYS B C 1
ATOM 687 O O . LYS B 1 7 ? 4.770 -11.195 7.955 1.00 59.70 7 LYS B O 1
ATOM 693 N N . CYS B 1 8 ? 7.035 -11.239 8.571 1.00 16.38 8 CYS B N 1
ATOM 694 C CA . CYS B 1 8 ? 7.179 -12.660 8.867 1.00 25.77 8 CYS B CA 1
ATOM 695 C C . CYS B 1 8 ? 5.905 -13.223 9.463 1.00 30.71 8 CYS B C 1
ATOM 696 O O . CYS B 1 8 ? 5.374 -12.548 10.351 1.00 67.30 8 CYS B O 1
ATOM 699 N N . ILE B 1 9 ? 5.389 -14.356 9.009 1.00 38.83 9 ILE B N 1
ATOM 700 C CA . ILE B 1 9 ? 4.214 -14.905 9.683 1.00 45.14 9 ILE B CA 1
ATOM 701 C C . ILE B 1 9 ? 4.558 -16.157 10.494 1.00 51.84 9 ILE B C 1
ATOM 702 O O . ILE B 1 9 ? 3.635 -16.708 11.107 1.00 49.94 9 ILE B O 1
ATOM 707 N N . ASN B 1 10 ? 5.818 -16.515 10.623 1.00 48.87 10 ASN B N 1
ATOM 708 C CA . ASN B 1 10 ? 6.447 -17.480 11.502 1.00 40.05 10 ASN B CA 1
ATOM 709 C C . ASN B 1 10 ? 6.135 -18.965 11.226 1.00 42.16 10 ASN B C 1
ATOM 710 O O . ASN B 1 10 ? 6.159 -19.813 12.134 1.00 50.46 10 ASN B O 1
ATOM 715 N N . CYS B 1 11 ? 5.897 -19.302 9.972 1.00 24.96 11 CYS B N 1
ATOM 716 C CA . CYS B 1 11 ? 5.798 -20.635 9.402 1.00 27.63 11 CYS B CA 1
ATOM 717 C C . CYS B 1 11 ? 7.084 -21.439 9.323 1.00 31.59 11 CYS B C 1
ATOM 718 O O . CYS B 1 11 ? 7.019 -22.663 9.048 1.00 37.83 11 CYS B O 1
ATOM 721 N N . ASP B 1 12 ? 8.293 -20.964 9.559 1.00 30.05 12 ASP B N 1
ATOM 722 C CA . ASP B 1 12 ? 9.557 -21.668 9.710 1.00 22.67 12 ASP B CA 1
ATOM 723 C C . ASP B 1 12 ? 9.909 -22.621 8.587 1.00 24.48 12 ASP B C 1
ATOM 724 O O . ASP B 1 12 ? 10.934 -23.325 8.645 1.00 34.36 12 ASP B O 1
ATOM 729 N N . MET B 1 13 ? 9.153 -22.611 7.506 1.00 32.91 13 MET B N 1
ATOM 730 C CA . MET B 1 13 ? 9.624 -23.397 6.370 1.00 23.93 13 MET B CA 1
ATOM 731 C C . MET B 1 13 ? 10.989 -22.823 5.911 1.00 29.91 13 MET B C 1
ATOM 732 O O . MET B 1 13 ? 11.680 -23.607 5.216 1.00 21.75 13 MET B O 1
ATOM 737 N N . CYS B 1 14 ? 11.435 -21.613 6.253 1.00 19.82 14 CYS B N 1
ATOM 738 C CA . CYS B 1 14 ? 12.753 -21.191 5.660 1.00 21.14 14 CYS B CA 1
ATOM 739 C C . CYS B 1 14 ? 13.959 -21.607 6.449 1.00 27.70 14 CYS B C 1
ATOM 740 O O . CYS B 1 14 ? 14.994 -21.870 5.792 1.00 24.44 14 CYS B O 1
ATOM 743 N N . GLU B 1 15 ? 13.904 -21.806 7.796 1.00 21.46 15 GLU B N 1
ATOM 744 C CA . GLU B 1 15 ? 14.987 -22.312 8.617 1.00 36.81 15 GLU B CA 1
ATOM 745 C C . GLU B 1 15 ? 15.817 -23.462 8.050 1.00 23.50 15 GLU B C 1
ATOM 746 O O . GLU B 1 15 ? 17.054 -23.237 8.128 1.00 40.57 15 GLU B O 1
ATOM 752 N N . PRO B 1 16 ? 15.260 -24.564 7.542 1.00 25.97 16 PRO B N 1
ATOM 753 C CA . PRO B 1 16 ? 15.970 -25.763 7.100 1.00 24.74 16 PRO B CA 1
ATOM 754 C C . PRO B 1 16 ? 16.540 -25.829 5.702 1.00 21.66 16 PRO B C 1
ATOM 755 O O . PRO B 1 16 ? 17.407 -26.668 5.402 1.00 30.85 16 PRO B O 1
ATOM 759 N N . GLU B 1 17 ? 16.043 -24.973 4.847 1.00 33.52 17 GLU B N 1
ATOM 760 C CA . GLU B 1 17 ? 16.468 -24.768 3.500 1.00 18.74 17 GLU B CA 1
ATOM 761 C C . GLU B 1 17 ? 17.696 -23.855 3.433 1.00 23.34 17 GLU B C 1
ATOM 762 O O . GLU B 1 17 ? 18.241 -23.777 2.341 1.00 27.91 17 GLU B O 1
ATOM 768 N N . CYS B 1 18 ? 18.094 -23.195 4.538 1.00 27.45 18 CYS B N 1
ATOM 769 C CA . CYS B 1 18 ? 19.278 -22.312 4.437 1.00 27.60 18 CYS B CA 1
ATOM 770 C C . CYS B 1 18 ? 20.542 -23.150 4.548 1.00 20.86 18 CYS B C 1
ATOM 771 O O . CYS B 1 18 ? 21.064 -23.832 5.451 1.00 19.75 18 CYS B O 1
ATOM 774 N N . PRO B 1 19 ? 21.252 -23.110 3.421 1.00 18.63 19 PRO B N 1
ATOM 775 C CA . PRO B 1 19 ? 22.478 -23.893 3.206 1.00 24.43 19 PRO B CA 1
ATOM 776 C C . PRO B 1 19 ? 23.526 -23.442 4.179 1.00 21.20 19 PRO B C 1
ATOM 777 O O . PRO B 1 19 ? 24.219 -24.317 4.717 1.00 30.74 19 PRO B O 1
ATOM 781 N N . ASN B 1 20 ? 23.707 -22.139 4.558 1.00 22.75 20 ASN B N 1
ATOM 782 C CA . ASN B 1 20 ? 24.593 -21.980 5.726 1.00 21.88 20 ASN B CA 1
ATOM 783 C C . ASN B 1 20 ? 23.741 -21.639 6.986 1.00 16.35 20 ASN B C 1
ATOM 784 O O . ASN B 1 20 ? 24.356 -20.927 7.771 1.00 33.88 20 ASN B O 1
ATOM 789 N N . GLU B 1 21 ? 22.529 -22.147 7.101 1.00 15.04 21 GLU B N 1
ATOM 790 C CA . GLU B 1 21 ? 21.693 -22.204 8.282 1.00 43.83 21 GLU B CA 1
ATOM 791 C C . GLU B 1 21 ? 21.939 -20.954 9.169 1.00 37.10 21 GLU B C 1
ATOM 792 O O . GLU B 1 21 ? 22.255 -21.128 10.351 1.00 35.44 21 GLU B O 1
ATOM 798 N N . ALA B 1 22 ? 21.789 -19.855 8.481 1.00 22.42 22 ALA B N 1
ATOM 799 C CA . ALA B 1 22 ? 21.822 -18.478 8.971 1.00 18.32 22 ALA B CA 1
ATOM 800 C C . ALA B 1 22 ? 20.538 -18.046 9.613 1.00 17.10 22 ALA B C 1
ATOM 801 O O . ALA B 1 22 ? 20.575 -16.944 10.202 1.00 23.42 22 ALA B O 1
ATOM 803 N N . ILE B 1 23 ? 19.454 -18.761 9.585 1.00 17.86 23 ILE B N 1
ATOM 804 C CA . ILE B 1 23 ? 18.241 -18.231 10.157 1.00 12.74 23 ILE B CA 1
ATOM 805 C C . ILE B 1 23 ? 17.679 -18.879 11.415 1.00 20.71 23 ILE B C 1
ATOM 806 O O . ILE B 1 23 ? 17.468 -20.101 11.255 1.00 30.72 23 ILE B O 1
ATOM 811 N N . SER B 1 24 ? 17.412 -18.207 12.510 1.00 33.80 24 SER B N 1
ATOM 812 C CA . SER B 1 24 ? 16.822 -18.807 13.707 1.00 37.66 24 SER B CA 1
ATOM 813 C C . SER B 1 24 ? 15.492 -18.116 14.090 1.00 49.56 24 SER B C 1
ATOM 814 O O . SER B 1 24 ? 15.126 -17.002 13.682 1.00 32.10 24 SER B O 1
ATOM 817 N N . MET B 1 25 ? 14.773 -18.869 14.915 0.00 44.41 25 MET B N 1
ATOM 818 C CA . MET B 1 25 ? 13.478 -18.580 15.506 0.00 39.26 25 MET B CA 1
ATOM 819 C C . MET B 1 25 ? 13.589 -17.528 16.580 1.00 34.19 25 MET B C 1
ATOM 820 O O . MET B 1 25 ? 14.599 -17.316 17.263 1.00 33.06 25 MET B O 1
ATOM 825 N N . GLY B 1 26 ? 12.530 -16.700 16.844 1.00 27.02 26 GLY B N 1
ATOM 826 C CA . GLY B 1 26 ? 12.973 -15.726 17.814 1.00 20.30 26 GLY B CA 1
ATOM 827 C C . GLY B 1 26 ? 11.863 -15.035 18.537 1.00 26.04 26 GLY B C 1
ATOM 828 O O . GLY B 1 26 ? 10.799 -15.577 18.846 1.00 31.94 26 GLY B O 1
ATOM 829 N N . ASP B 1 27 ? 12.123 -13.751 18.728 1.00 21.72 27 ASP B N 1
ATOM 830 C CA . ASP B 1 27 ? 11.006 -13.137 19.524 1.00 19.93 27 ASP B CA 1
ATOM 831 C C . ASP B 1 27 ? 9.651 -12.995 18.831 1.00 27.58 27 ASP B C 1
ATOM 832 O O . ASP B 1 27 ? 8.658 -13.653 19.073 1.00 40.71 27 ASP B O 1
ATOM 837 N N . HIS B 1 28 ? 9.607 -11.985 17.996 1.00 26.60 28 HIS B N 1
ATOM 838 C CA . HIS B 1 28 ? 8.340 -11.892 17.255 1.00 38.53 28 HIS B CA 1
ATOM 839 C C . HIS B 1 28 ? 8.486 -12.718 15.984 1.00 47.12 28 HIS B C 1
ATOM 840 O O . HIS B 1 28 ? 7.596 -13.427 15.508 1.00 30.24 28 HIS B O 1
ATOM 847 N N . ILE B 1 29 ? 9.684 -12.646 15.385 1.00 40.75 29 ILE B N 1
ATOM 848 C CA . ILE B 1 29 ? 9.795 -13.217 14.034 1.00 35.40 29 ILE B CA 1
ATOM 849 C C . ILE B 1 29 ? 11.170 -13.831 13.814 1.00 17.75 29 ILE B C 1
ATOM 850 O O . ILE B 1 29 ? 12.021 -13.395 14.541 1.00 24.37 29 ILE B O 1
ATOM 855 N N . TYR B 1 30 ? 11.358 -14.718 12.845 1.00 21.30 30 TYR B N 1
ATOM 856 C CA . TYR B 1 30 ? 12.536 -15.416 12.442 1.00 19.76 30 TYR B CA 1
ATOM 857 C C . TYR B 1 30 ? 13.699 -14.485 12.162 1.00 33.90 30 TYR B C 1
ATOM 858 O O . TYR B 1 30 ? 13.477 -13.362 11.634 1.00 35.99 30 TYR B O 1
ATOM 867 N N . GLU B 1 31 ? 15.006 -14.754 12.471 1.00 27.53 31 GLU B N 1
ATOM 868 C CA . GLU B 1 31 ? 15.831 -13.596 12.028 1.00 36.62 31 GLU B CA 1
ATOM 869 C C . GLU B 1 31 ? 17.095 -14.154 11.379 1.00 22.29 31 GLU B C 1
ATOM 870 O O . GLU B 1 31 ? 17.387 -15.306 11.702 1.00 18.21 31 GLU B O 1
ATOM 876 N N . ILE B 1 32 ? 17.729 -13.313 10.518 1.00 15.64 32 ILE B N 1
ATOM 877 C CA . ILE B 1 32 ? 18.905 -13.748 9.838 1.00 17.78 32 ILE B CA 1
ATOM 878 C C . ILE B 1 32 ? 20.190 -13.366 10.572 1.00 26.60 32 ILE B C 1
ATOM 879 O O . ILE B 1 32 ? 20.407 -12.277 11.065 1.00 23.11 32 ILE B O 1
ATOM 884 N N . ASN B 1 33 ? 21.160 -14.300 10.737 1.00 17.96 33 ASN B N 1
ATOM 885 C CA . ASN B 1 33 ? 22.446 -13.797 11.203 1.00 20.41 33 ASN B CA 1
ATOM 886 C C . ASN B 1 33 ? 23.167 -13.374 9.898 1.00 28.11 33 ASN B C 1
ATOM 887 O O . ASN B 1 33 ? 23.541 -14.148 9.008 1.00 28.28 33 ASN B O 1
ATOM 892 N N . SER B 1 34 ? 23.232 -12.052 9.867 1.00 26.19 34 SER B N 1
ATOM 893 C CA . SER B 1 34 ? 23.860 -11.246 8.863 1.00 21.09 34 SER B CA 1
ATOM 894 C C . SER B 1 34 ? 25.263 -11.727 8.535 1.00 20.79 34 SER B C 1
ATOM 895 O O . SER B 1 34 ? 25.632 -11.614 7.372 1.00 25.64 34 SER B O 1
ATOM 898 N N . ASP B 1 35 ? 25.983 -12.158 9.584 1.00 24.36 35 ASP B N 1
ATOM 899 C CA . ASP B 1 35 ? 27.347 -12.600 9.354 1.00 32.24 35 ASP B CA 1
ATOM 900 C C . ASP B 1 35 ? 27.356 -13.949 8.661 1.00 17.53 35 ASP B C 1
ATOM 901 O O . ASP B 1 35 ? 28.450 -14.208 8.140 1.00 32.12 35 ASP B O 1
ATOM 906 N N . LYS B 1 36 ? 26.278 -14.762 8.626 1.00 12.10 36 LYS B N 1
ATOM 907 C CA . LYS B 1 36 ? 26.359 -16.093 8.122 1.00 19.19 36 LYS B CA 1
ATOM 908 C C . LYS B 1 36 ? 25.602 -16.167 6.792 1.00 14.97 36 LYS B C 1
ATOM 909 O O . LYS B 1 36 ? 25.564 -17.224 6.166 1.00 25.94 36 LYS B O 1
ATOM 915 N N . CYS B 1 37 ? 24.992 -15.063 6.403 1.00 15.18 37 CYS B N 1
ATOM 916 C CA . CYS B 1 37 ? 24.213 -15.000 5.158 1.00 15.69 37 CYS B CA 1
ATOM 917 C C . CYS B 1 37 ? 24.990 -14.431 3.947 1.00 19.90 37 CYS B C 1
ATOM 918 O O . CYS B 1 37 ? 25.604 -13.350 3.909 1.00 23.04 37 CYS B O 1
ATOM 921 N N . THR B 1 38 ? 24.891 -15.277 2.913 1.00 23.04 38 THR B N 1
ATOM 922 C CA . THR B 1 38 ? 25.641 -15.130 1.679 1.00 22.18 38 THR B CA 1
ATOM 923 C C . THR B 1 38 ? 24.850 -14.689 0.463 1.00 24.37 38 THR B C 1
ATOM 924 O O . THR B 1 38 ? 25.236 -14.494 -0.722 1.00 20.66 38 THR B O 1
ATOM 928 N N . GLU B 1 39 ? 23.605 -14.531 0.827 1.00 13.58 39 GLU B N 1
ATOM 929 C CA . GLU B 1 39 ? 22.496 -14.163 -0.015 1.00 11.04 39 GLU B CA 1
ATOM 930 C C . GLU B 1 39 ? 22.565 -15.186 -1.143 1.00 15.12 39 GLU B C 1
ATOM 931 O O . GLU B 1 39 ? 22.394 -14.763 -2.295 1.00 35.31 39 GLU B O 1
ATOM 937 N N . CYS B 1 40 ? 22.773 -16.442 -0.785 1.00 14.18 40 CYS B N 1
ATOM 938 C CA . CYS B 1 40 ? 22.896 -17.731 -1.217 1.00 14.57 40 CYS B CA 1
ATOM 939 C C . CYS B 1 40 ? 23.925 -17.894 -2.382 1.00 20.35 40 CYS B C 1
ATOM 940 O O . CYS B 1 40 ? 23.902 -18.977 -2.926 1.00 39.00 40 CYS B O 1
ATOM 943 N N . VAL B 1 41 ? 24.698 -16.852 -2.589 1.00 17.51 41 VAL B N 1
ATOM 944 C CA . VAL B 1 41 ? 25.822 -16.976 -3.563 1.00 30.27 41 VAL B CA 1
ATOM 945 C C . VAL B 1 41 ? 26.571 -18.264 -3.329 1.00 26.55 41 VAL B C 1
ATOM 946 O O . VAL B 1 41 ? 27.221 -18.505 -2.321 1.00 27.71 41 VAL B O 1
ATOM 950 N N . GLY B 1 42 ? 26.532 -19.202 -4.254 1.00 31.74 42 GLY B N 1
ATOM 951 C CA . GLY B 1 42 ? 27.346 -20.395 -4.047 1.00 27.56 42 GLY B CA 1
ATOM 952 C C . GLY B 1 42 ? 26.513 -21.640 -4.072 1.00 15.26 42 GLY B C 1
ATOM 953 O O . GLY B 1 42 ? 26.859 -22.777 -4.228 1.00 18.80 42 GLY B O 1
ATOM 954 N N . HIS B 1 43 ? 25.221 -21.380 -3.827 1.00 20.84 43 HIS B N 1
ATOM 955 C CA . HIS B 1 43 ? 24.449 -22.611 -3.711 1.00 27.73 43 HIS B CA 1
ATOM 956 C C . HIS B 1 43 ? 23.242 -22.549 -4.641 1.00 34.13 43 HIS B C 1
ATOM 957 O O . HIS B 1 43 ? 22.828 -23.580 -5.210 1.00 43.79 43 HIS B O 1
ATOM 964 N N . TYR B 1 44 ? 22.548 -21.414 -4.747 1.00 18.79 44 TYR B N 1
ATOM 965 C CA . TYR B 1 44 ? 21.246 -21.263 -5.383 1.00 28.10 44 TYR B CA 1
ATOM 966 C C . TYR B 1 44 ? 21.168 -19.965 -6.179 1.00 44.70 44 TYR B C 1
ATOM 967 O O . TYR B 1 44 ? 21.851 -19.024 -5.715 1.00 59.13 44 TYR B O 1
ATOM 976 N N . GLU B 1 45 ? 20.478 -19.768 -7.335 1.00 24.22 45 GLU B N 1
ATOM 977 C CA . GLU B 1 45 ? 20.773 -18.492 -8.007 1.00 14.89 45 GLU B CA 1
ATOM 978 C C . GLU B 1 45 ? 20.129 -17.221 -7.487 1.00 34.22 45 GLU B C 1
ATOM 979 O O . GLU B 1 45 ? 20.320 -16.118 -8.010 1.00 43.73 45 GLU B O 1
ATOM 985 N N . THR B 1 46 ? 19.370 -17.343 -6.405 1.00 39.87 46 THR B N 1
ATOM 986 C CA . THR B 1 46 ? 18.547 -16.473 -5.635 1.00 40.98 46 THR B CA 1
ATOM 987 C C . THR B 1 46 ? 18.378 -17.070 -4.230 1.00 42.69 46 THR B C 1
ATOM 988 O O . THR B 1 46 ? 18.381 -18.278 -4.125 1.00 40.74 46 THR B O 1
ATOM 992 N N . PRO B 1 47 ? 18.231 -16.245 -3.229 1.00 44.43 47 PRO B N 1
ATOM 993 C CA . PRO B 1 47 ? 17.825 -16.627 -1.874 1.00 38.67 47 PRO B CA 1
ATOM 994 C C . PRO B 1 47 ? 16.900 -17.827 -1.751 1.00 43.13 47 PRO B C 1
ATOM 995 O O . PRO B 1 47 ? 15.732 -17.876 -2.124 1.00 27.58 47 PRO B O 1
ATOM 999 N N . THR B 1 48 ? 17.299 -18.972 -1.144 1.00 43.19 48 THR B N 1
ATOM 1000 C CA . THR B 1 48 ? 16.323 -20.051 -0.985 1.00 46.73 48 THR B CA 1
ATOM 1001 C C . THR B 1 48 ? 15.184 -19.630 -0.035 1.00 45.27 48 THR B C 1
ATOM 1002 O O . THR B 1 48 ? 14.132 -20.276 -0.083 1.00 38.41 48 THR B O 1
ATOM 1006 N N . CYS B 1 49 ? 15.394 -18.564 0.736 1.00 30.91 49 CYS B N 1
ATOM 1007 C CA . CYS B 1 49 ? 14.388 -18.007 1.658 1.00 22.19 49 CYS B CA 1
ATOM 1008 C C . CYS B 1 49 ? 13.373 -17.178 0.900 1.00 25.07 49 CYS B C 1
ATOM 1009 O O . CYS B 1 49 ? 12.158 -17.163 1.077 1.00 30.55 49 CYS B O 1
ATOM 1012 N N . GLN B 1 50 ? 13.883 -16.409 -0.082 1.00 22.66 50 GLN B N 1
ATOM 1013 C CA . GLN B 1 50 ? 12.836 -15.672 -0.766 1.00 27.33 50 GLN B CA 1
ATOM 1014 C C . GLN B 1 50 ? 11.910 -16.531 -1.635 1.00 33.37 50 GLN B C 1
ATOM 1015 O O . GLN B 1 50 ? 10.845 -15.950 -1.897 1.00 22.67 50 GLN B O 1
ATOM 1021 N N . LYS B 1 51 ? 12.322 -17.724 -1.990 1.00 44.92 51 LYS B N 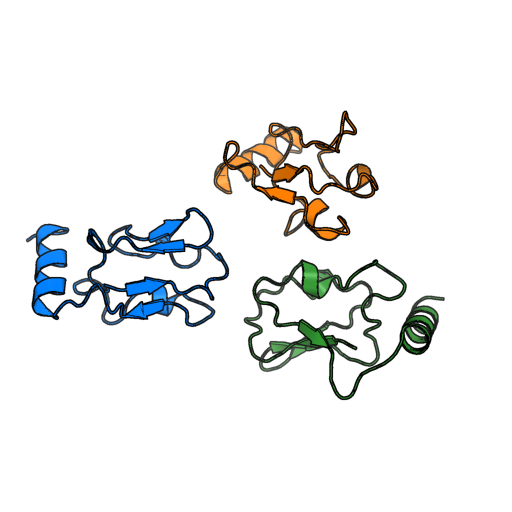1
ATOM 1022 C CA . LYS B 1 51 ? 11.831 -18.848 -2.764 1.00 29.53 51 LYS B CA 1
ATOM 1023 C C . LYS B 1 51 ? 10.723 -19.653 -2.095 1.00 24.02 51 LYS B C 1
ATOM 1024 O O . LYS B 1 51 ? 9.763 -19.982 -2.829 1.00 34.71 51 LYS B O 1
ATOM 1030 N N . VAL B 1 52 ? 10.744 -20.021 -0.829 1.00 19.31 52 VAL B N 1
ATOM 1031 C CA . VAL B 1 52 ? 9.876 -20.788 0.033 1.00 29.98 52 VAL B CA 1
ATOM 1032 C C . VAL B 1 52 ? 8.901 -19.941 0.859 1.00 29.39 52 VAL B C 1
ATOM 1033 O O . VAL B 1 52 ? 7.709 -20.240 0.879 1.00 29.37 52 VAL B O 1
ATOM 1037 N N . CYS B 1 53 ? 9.312 -18.850 1.471 1.00 18.23 53 CYS B N 1
ATOM 1038 C CA . CYS B 1 53 ? 8.604 -17.880 2.259 1.00 25.96 53 CYS B CA 1
ATOM 1039 C C . CYS B 1 53 ? 7.318 -17.556 1.472 1.00 28.50 53 CYS B C 1
ATOM 1040 O O . CYS B 1 53 ? 7.454 -17.076 0.356 1.00 52.39 53 CYS B O 1
ATOM 1043 N N . PRO B 1 54 ? 6.201 -17.905 2.093 1.00 27.38 54 PRO B N 1
ATOM 1044 C CA . PRO B 1 54 ? 4.853 -17.739 1.527 1.00 33.28 54 PRO B CA 1
ATOM 1045 C C . PRO B 1 54 ? 4.472 -16.283 1.485 1.00 36.28 54 PRO B C 1
ATOM 1046 O O . PRO B 1 54 ? 3.496 -15.859 0.870 1.00 43.67 54 PRO B O 1
ATOM 1050 N N . ILE B 1 55 ? 5.273 -15.425 2.184 1.00 16.73 55 ILE B N 1
ATOM 1051 C CA . ILE B 1 55 ? 4.851 -14.030 1.996 1.00 36.51 55 ILE B CA 1
ATOM 1052 C C . ILE B 1 55 ? 5.937 -12.984 2.183 1.00 50.91 55 ILE B C 1
ATOM 1053 O O . ILE B 1 55 ? 6.005 -12.486 3.293 1.00 52.27 55 ILE B O 1
ATOM 1058 N N . PRO B 1 56 ? 6.725 -12.576 1.209 1.00 52.08 56 PRO B N 1
ATOM 1059 C CA . PRO B 1 56 ? 7.781 -11.571 1.087 1.00 56.08 56 PRO B CA 1
ATOM 1060 C C . PRO B 1 56 ? 8.236 -10.625 2.202 1.00 57.91 56 PRO B C 1
ATOM 1061 O O . PRO B 1 56 ? 8.438 -9.408 1.951 1.00 31.65 56 PRO B O 1
ATOM 1065 N N . ASN B 1 57 ? 8.454 -11.149 3.410 1.00 47.96 57 ASN B N 1
ATOM 1066 C CA . ASN B 1 57 ? 9.050 -10.535 4.559 1.00 33.85 57 ASN B CA 1
ATOM 1067 C C . ASN B 1 57 ? 10.554 -10.388 4.388 1.00 24.74 57 ASN B C 1
ATOM 1068 O O . ASN B 1 57 ? 11.104 -9.587 5.139 1.00 36.24 57 ASN B O 1
ATOM 1073 N N . THR B 1 58 ? 11.157 -11.113 3.430 1.00 20.74 58 THR B N 1
ATOM 1074 C CA . THR B 1 58 ? 12.566 -10.922 3.185 1.00 36.10 58 THR B CA 1
ATOM 1075 C C . THR B 1 58 ? 13.062 -10.019 2.062 1.00 50.41 58 THR B C 1
ATOM 1076 O O . THR B 1 58 ? 12.849 -10.041 0.854 1.00 26.53 58 THR B O 1
ATOM 1080 N N . ILE B 1 59 ? 13.912 -9.059 2.485 1.00 50.38 59 ILE B N 1
ATOM 1081 C CA . ILE B 1 59 ? 14.446 -8.123 1.467 1.00 36.75 59 ILE B CA 1
ATOM 1082 C C . ILE B 1 59 ? 15.932 -8.044 1.750 1.00 29.91 59 ILE B C 1
ATOM 1083 O O . ILE B 1 59 ? 16.531 -8.898 2.445 1.00 31.58 59 ILE B O 1
ATOM 1088 N N . VAL B 1 60 ? 16.710 -7.084 1.303 1.00 22.11 60 VAL B N 1
ATOM 1089 C CA . VAL B 1 60 ? 18.078 -6.947 1.811 1.00 31.15 60 VAL B CA 1
ATOM 1090 C C . VAL B 1 60 ? 18.072 -6.349 3.220 1.00 33.42 60 VAL B C 1
ATOM 1091 O O . VAL B 1 60 ? 17.008 -5.933 3.743 1.00 22.19 60 VAL B O 1
ATOM 1095 N N . LYS B 1 61 ? 19.226 -6.341 3.876 1.00 20.92 61 LYS B N 1
ATOM 1096 C CA . LYS B 1 61 ? 19.450 -5.675 5.137 1.00 40.91 61 LYS B CA 1
ATOM 1097 C C . LYS B 1 61 ? 20.085 -4.358 4.688 1.00 49.96 61 LYS B C 1
ATOM 1098 O O . LYS B 1 61 ? 21.259 -4.379 4.292 1.00 99.94 61 LYS B O 1
ATOM 1104 N N . ASP B 1 62 ? 19.402 -3.223 4.642 1.00 34.08 62 ASP B N 1
ATOM 1105 C CA . ASP B 1 62 ? 20.202 -2.059 4.134 1.00 18.63 62 ASP B CA 1
ATOM 1106 C C . ASP B 1 62 ? 21.255 -1.628 5.128 1.00 21.71 62 ASP B C 1
ATOM 1107 O O . ASP B 1 62 ? 22.133 -0.768 4.841 1.00 27.47 62 ASP B O 1
ATOM 1112 N N . PRO B 1 63 ? 21.354 -2.017 6.404 1.00 30.93 63 PRO B N 1
ATOM 1113 C CA . PRO B 1 63 ? 22.635 -1.946 7.095 1.00 34.66 63 PRO B CA 1
ATOM 1114 C C . PRO B 1 63 ? 23.523 -3.160 6.812 1.00 35.14 63 PRO B C 1
ATOM 1115 O O . PRO B 1 63 ? 24.618 -3.242 7.404 1.00 24.31 63 PRO B O 1
ATOM 1119 N N . ALA B 1 64 ? 23.132 -4.088 5.912 1.00 27.47 64 ALA B N 1
ATOM 1120 C CA . ALA B 1 64 ? 23.980 -5.158 5.493 1.00 11.85 64 ALA B CA 1
ATOM 1121 C C . ALA B 1 64 ? 24.163 -5.214 3.925 1.00 27.15 64 ALA B C 1
ATOM 1122 O O . ALA B 1 64 ? 23.945 -6.312 3.415 1.00 21.15 64 ALA B O 1
ATOM 1124 N N . HIS B 1 65 ? 24.554 -4.099 3.385 1.00 30.67 65 HIS B N 1
ATOM 1125 C CA . HIS B 1 65 ? 24.873 -4.037 1.962 1.00 31.63 65 HIS B CA 1
ATOM 1126 C C . HIS B 1 65 ? 26.257 -4.574 1.696 1.00 30.04 65 HIS B C 1
ATOM 1127 O O . HIS B 1 65 ? 27.235 -4.433 2.440 1.00 39.76 65 HIS B O 1
ATOM 1134 N N . VAL B 1 66 ? 26.394 -5.216 0.556 1.00 36.08 66 VAL B N 1
ATOM 1135 C CA . VAL B 1 66 ? 27.643 -5.834 0.180 1.00 28.87 66 VAL B CA 1
ATOM 1136 C C . VAL B 1 66 ? 27.562 -6.214 -1.307 1.00 25.78 66 VAL B C 1
ATOM 1137 O O . VAL B 1 66 ? 26.489 -6.706 -1.709 1.00 37.83 66 VAL B O 1
ATOM 1141 N N . GLU B 1 67 ? 28.626 -6.003 -2.048 1.00 12.98 67 GLU B N 1
ATOM 1142 C CA . GLU B 1 67 ? 28.819 -6.562 -3.389 1.00 17.81 67 GLU B CA 1
ATOM 1143 C C . GLU B 1 67 ? 28.997 -8.059 -3.393 1.00 23.83 67 GLU B C 1
ATOM 1144 O O . GLU B 1 67 ? 29.434 -8.798 -2.479 1.00 28.04 67 GLU B O 1
ATOM 1150 N N . THR B 1 68 ? 28.676 -8.619 -4.564 1.00 29.05 68 THR B N 1
ATOM 1151 C CA . THR B 1 68 ? 28.846 -10.057 -4.780 1.00 20.53 68 THR B CA 1
ATOM 1152 C C . THR B 1 68 ? 30.277 -10.555 -4.651 1.00 11.43 68 THR B C 1
ATOM 1153 O O . THR B 1 68 ? 30.495 -11.785 -4.482 1.00 21.82 68 THR B O 1
ATOM 1157 N N . GLU B 1 69 ? 31.209 -9.635 -4.705 1.00 16.60 69 GLU B N 1
ATOM 1158 C CA . GLU B 1 69 ? 32.536 -9.898 -4.196 1.00 33.39 69 GLU B CA 1
ATOM 1159 C C . GLU B 1 69 ? 32.620 -10.360 -2.747 1.00 37.15 69 GLU B C 1
ATOM 1160 O O . GLU B 1 69 ? 33.296 -11.364 -2.470 1.00 33.53 69 GLU B O 1
ATOM 1166 N N . GLU B 1 70 ? 31.977 -9.645 -1.787 1.00 29.90 70 GLU B N 1
ATOM 1167 C CA . GLU B 1 70 ? 32.081 -10.012 -0.377 1.00 25.54 70 GLU B CA 1
ATOM 1168 C C . GLU B 1 70 ? 31.194 -11.215 -0.045 1.00 20.41 70 GLU B C 1
ATOM 1169 O O . GLU B 1 70 ? 31.459 -12.042 0.816 1.00 30.63 70 GLU B O 1
ATOM 1175 N N . GLN B 1 71 ? 30.069 -11.355 -0.678 1.00 13.29 71 GLN B N 1
ATOM 1176 C CA . GLN B 1 71 ? 29.206 -12.513 -0.426 1.00 14.44 71 GLN B CA 1
ATOM 1177 C C . GLN B 1 71 ? 29.928 -13.786 -0.873 1.00 20.73 71 GLN B C 1
ATOM 1178 O O . GLN B 1 71 ? 29.924 -14.901 -0.313 1.00 18.56 71 GLN B O 1
ATOM 1184 N N . LEU B 1 72 ? 30.675 -13.727 -1.977 1.00 15.94 72 LEU B N 1
ATOM 1185 C CA . LE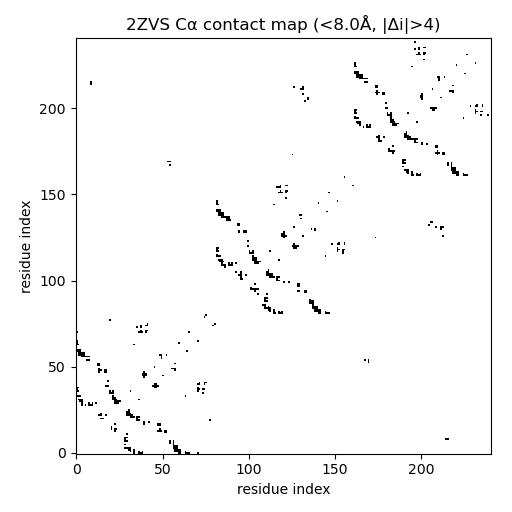U B 1 72 ? 31.428 -14.871 -2.460 1.00 30.05 72 LEU B CA 1
ATOM 1186 C C . LEU B 1 72 ? 32.468 -15.270 -1.423 1.00 9.10 72 LEU B C 1
ATOM 1187 O O . LEU B 1 72 ? 32.690 -16.386 -1.048 1.00 17.91 72 LEU B O 1
ATOM 1192 N N . TRP B 1 73 ? 33.095 -14.190 -1.001 1.00 18.32 73 TRP B N 1
ATOM 1193 C CA . TRP B 1 73 ? 34.196 -14.401 -0.074 1.00 16.48 73 TRP B CA 1
ATOM 1194 C C . TRP B 1 73 ? 33.596 -15.016 1.211 1.00 27.39 73 TRP B C 1
ATOM 1195 O O . TRP B 1 73 ? 34.135 -15.875 1.913 1.00 23.76 73 TRP B O 1
ATOM 1206 N N . ASP B 1 74 ? 32.360 -14.610 1.499 1.00 18.75 74 ASP B N 1
ATOM 1207 C CA . ASP B 1 74 ? 31.678 -15.203 2.648 1.00 33.45 74 ASP B CA 1
ATOM 1208 C C . ASP B 1 74 ? 31.374 -16.690 2.575 1.00 33.12 74 ASP B C 1
ATOM 1209 O O . ASP B 1 74 ? 31.501 -17.484 3.530 1.00 32.40 74 ASP B O 1
ATOM 1214 N N . LYS B 1 75 ? 30.867 -17.198 1.458 1.00 22.03 75 LYS B N 1
ATOM 1215 C CA . LYS B 1 75 ? 30.577 -18.598 1.241 1.00 9.10 75 LYS B CA 1
ATOM 1216 C C . LYS B 1 75 ? 31.726 -19.512 1.246 1.00 7.60 75 LYS B C 1
ATOM 1217 O O . LYS B 1 75 ? 31.810 -20.580 1.789 1.00 19.11 75 LYS B O 1
ATOM 1223 N N . PHE B 1 76 ? 32.851 -19.196 0.423 1.00 9.81 76 PHE B N 1
ATOM 1224 C CA . PHE B 1 76 ? 34.143 -19.787 0.416 1.00 12.74 76 PHE B CA 1
ATOM 1225 C C . PHE B 1 76 ? 34.815 -19.944 1.793 1.00 22.89 76 PHE B C 1
ATOM 1226 O O . PHE B 1 76 ? 35.265 -21.065 2.041 1.00 19.69 76 PHE B O 1
ATOM 1234 N N . VAL B 1 77 ? 34.902 -18.969 2.647 1.00 14.08 77 VAL B N 1
ATOM 1235 C CA . VAL B 1 77 ? 35.558 -19.223 3.966 1.00 27.84 77 VAL B CA 1
ATOM 1236 C C . VAL B 1 77 ? 34.721 -20.227 4.737 1.00 18.67 77 VAL B C 1
ATOM 1237 O O . VAL B 1 77 ? 35.088 -21.235 5.396 1.00 26.32 77 VAL B O 1
ATOM 1241 N N . LEU B 1 78 ? 33.426 -19.970 4.633 1.00 15.05 78 LEU B N 1
ATOM 1242 C CA . LEU B 1 78 ? 32.521 -20.876 5.355 1.00 32.73 78 LEU B CA 1
ATOM 1243 C C . LEU B 1 78 ? 32.574 -22.289 4.786 1.00 39.07 78 LEU B C 1
ATOM 1244 O O . LEU B 1 78 ? 32.663 -23.232 5.582 1.00 32.17 78 LEU B O 1
ATOM 1249 N N . MET B 1 79 ? 32.529 -22.494 3.469 1.00 19.21 79 MET B N 1
ATOM 1250 C CA . MET B 1 79 ? 32.331 -23.824 2.887 1.00 15.76 79 MET B CA 1
ATOM 1251 C C . MET B 1 79 ? 33.507 -24.396 2.170 1.00 22.30 79 MET B C 1
ATOM 1252 O O . MET B 1 79 ? 33.468 -25.641 1.928 1.00 18.84 79 MET B O 1
ATOM 1257 N N . HIS B 1 80 ? 34.470 -23.593 1.736 1.00 28.00 80 HIS B N 1
ATOM 1258 C CA . HIS B 1 80 ? 35.667 -24.027 1.024 1.00 44.71 80 HIS B CA 1
ATOM 1259 C C . HIS B 1 80 ? 36.330 -22.896 0.231 1.00 51.72 80 HIS B C 1
ATOM 1260 O O . HIS B 1 80 ? 37.483 -22.510 0.466 1.00 44.82 80 HIS B O 1
ATOM 1267 N N . ALA C 1 1 ? -3.549 -22.821 -15.943 1.00 15.83 1 ALA C N 1
ATOM 1268 C CA . ALA C 1 1 ? -2.109 -22.691 -16.232 1.00 23.63 1 ALA C CA 1
ATOM 1269 C C . ALA C 1 1 ? -1.667 -21.241 -16.355 1.00 18.87 1 ALA C C 1
ATOM 1270 O O . ALA C 1 1 ? -2.449 -20.319 -16.566 1.00 31.57 1 ALA C O 1
ATOM 1272 N N . LEU C 1 2 ? -0.382 -21.029 -16.181 1.00 17.35 2 LEU C N 1
ATOM 1273 C CA . LEU C 1 2 ? 0.297 -19.772 -16.226 1.00 13.00 2 LEU C CA 1
ATOM 1274 C C . LEU C 1 2 ? 0.891 -19.776 -17.674 1.00 11.90 2 LEU C C 1
ATOM 1275 O O . LEU C 1 2 ? 0.856 -20.837 -18.308 1.00 19.81 2 LEU C O 1
ATOM 1280 N N . LEU C 1 3 ? 1.373 -18.643 -18.088 1.00 23.09 3 LEU C N 1
ATOM 1281 C CA . LEU C 1 3 ? 1.848 -18.334 -19.426 1.00 31.98 3 LEU C CA 1
ATOM 1282 C C . LEU C 1 3 ? 3.067 -17.423 -19.367 1.00 23.98 3 LEU C C 1
ATOM 1283 O O .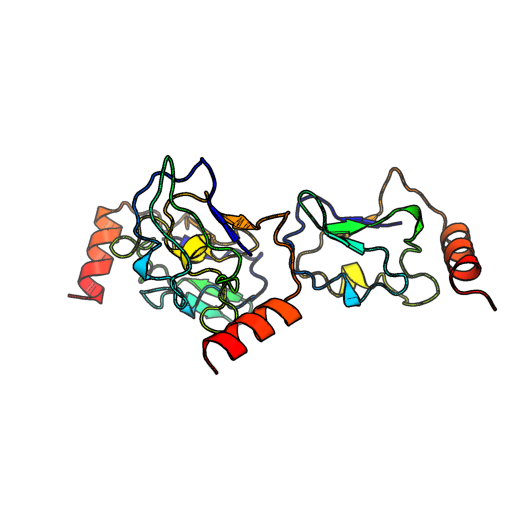 LEU C 1 3 ? 2.962 -16.474 -18.578 1.00 17.65 3 LEU C O 1
ATOM 1288 N N . ILE C 1 4 ? 4.146 -17.619 -20.093 1.00 16.50 4 ILE C N 1
ATOM 1289 C CA . ILE C 1 4 ? 5.229 -16.616 -20.091 1.00 23.29 4 ILE C CA 1
ATOM 1290 C C . ILE C 1 4 ? 5.053 -15.619 -21.271 1.00 34.56 4 ILE C C 1
ATOM 1291 O O . ILE C 1 4 ? 5.261 -15.991 -22.440 1.00 19.23 4 ILE C O 1
ATOM 1296 N N . THR C 1 5 ? 4.696 -14.378 -20.924 1.00 15.54 5 THR C N 1
ATOM 1297 C CA . THR C 1 5 ? 4.413 -13.299 -21.877 1.00 14.51 5 THR C CA 1
ATOM 1298 C C . THR C 1 5 ? 5.621 -12.789 -22.657 1.00 9.39 5 THR C C 1
ATOM 1299 O O . THR C 1 5 ? 6.772 -13.127 -22.360 1.00 13.53 5 THR C O 1
ATOM 1303 N N . LYS C 1 6 ? 5.390 -11.982 -23.714 1.00 22.10 6 LYS C N 1
ATOM 1304 C CA . LYS C 1 6 ? 6.602 -11.545 -24.437 1.00 22.07 6 LYS C CA 1
ATOM 1305 C C . LYS C 1 6 ? 7.541 -10.628 -23.697 1.00 29.27 6 LYS C C 1
ATOM 1306 O O . LYS C 1 6 ? 8.603 -10.125 -24.031 1.00 26.67 6 LYS C O 1
ATOM 1312 N N . LYS C 1 7 ? 7.331 -10.231 -22.440 1.00 15.16 7 LYS C N 1
ATOM 1313 C CA . LYS C 1 7 ? 8.415 -9.459 -21.843 1.00 21.17 7 LYS C CA 1
ATOM 1314 C C . LYS C 1 7 ? 9.619 -10.267 -21.420 1.00 22.44 7 LYS C C 1
ATOM 1315 O O . LYS C 1 7 ? 10.646 -9.666 -21.058 1.00 53.07 7 LYS C O 1
ATOM 1321 N N . CYS C 1 8 ? 9.457 -11.576 -21.405 1.00 24.95 8 CYS C N 1
ATOM 1322 C CA . CYS C 1 8 ? 10.512 -12.505 -21.025 1.00 21.95 8 CYS C CA 1
ATOM 1323 C C . CYS C 1 8 ? 11.743 -12.105 -21.849 1.00 19.78 8 CYS C C 1
ATOM 1324 O O . CYS C 1 8 ? 11.583 -11.912 -23.065 1.00 35.60 8 CYS C O 1
ATOM 1327 N N . ILE C 1 9 ? 12.789 -11.974 -21.085 1.00 12.75 9 ILE C N 1
ATOM 1328 C CA . ILE C 1 9 ? 14.120 -11.480 -21.441 1.00 23.01 9 ILE C CA 1
ATOM 1329 C C . ILE C 1 9 ? 15.144 -12.610 -21.495 1.00 14.63 9 ILE C C 1
ATOM 1330 O O . ILE C 1 9 ? 16.265 -12.325 -21.880 1.00 31.94 9 ILE C O 1
ATOM 1335 N N . ASN C 1 10 ? 14.743 -13.805 -21.148 1.00 17.30 10 ASN C N 1
ATOM 1336 C CA . ASN C 1 10 ? 15.412 -15.074 -21.175 1.00 11.78 10 ASN C CA 1
ATOM 1337 C C . ASN C 1 10 ? 16.436 -14.977 -20.090 1.00 19.49 10 ASN C C 1
ATOM 1338 O O . ASN C 1 10 ? 17.607 -15.296 -20.349 1.00 24.86 10 ASN C O 1
ATOM 1343 N N . CYS C 1 11 ? 15.975 -14.517 -18.876 1.00 27.56 11 CYS C N 1
ATOM 1344 C CA . CYS C 1 11 ? 16.985 -14.418 -17.791 1.00 29.09 11 CYS C CA 1
ATOM 1345 C C . CYS C 1 11 ? 17.386 -15.751 -17.216 1.00 32.81 11 CYS C C 1
ATOM 1346 O O . CYS C 1 11 ? 18.357 -15.858 -16.469 1.00 15.10 11 CYS C O 1
ATOM 1349 N N . ASP C 1 12 ? 16.789 -16.892 -17.558 1.00 32.67 12 ASP C N 1
ATOM 1350 C CA . ASP C 1 12 ? 16.926 -18.320 -17.354 1.00 18.30 12 ASP C CA 1
ATOM 1351 C C . ASP C 1 12 ? 16.651 -18.828 -15.906 1.00 18.85 12 ASP C C 1
ATOM 1352 O O . ASP C 1 12 ? 16.833 -20.016 -15.562 1.00 16.80 12 ASP C O 1
ATOM 1357 N N . MET C 1 13 ? 16.148 -17.972 -15.070 1.00 20.18 13 MET C N 1
ATOM 1358 C CA . MET C 1 13 ? 15.882 -18.246 -13.659 1.00 19.58 13 MET C CA 1
ATOM 1359 C C . MET C 1 13 ? 14.750 -19.203 -13.453 1.00 25.76 13 MET C C 1
ATOM 1360 O O . MET C 1 13 ? 14.740 -20.042 -12.527 1.00 22.02 13 MET C O 1
ATOM 1365 N N . CYS C 1 14 ? 13.731 -19.159 -14.327 1.00 23.50 14 CYS C N 1
ATOM 1366 C CA . CYS C 1 14 ? 12.545 -19.955 -14.073 1.00 19.00 14 CYS C CA 1
ATOM 1367 C C . CYS C 1 14 ? 12.671 -21.416 -14.440 1.00 21.06 14 CYS C C 1
ATOM 1368 O O . CYS C 1 14 ? 12.166 -22.248 -13.687 1.00 24.24 14 CYS C O 1
ATOM 1371 N N . GLU C 1 15 ? 13.289 -21.906 -15.491 1.00 22.77 15 GLU C N 1
ATOM 1372 C CA . GLU C 1 15 ? 13.251 -23.305 -15.869 1.00 16.43 15 GLU C CA 1
ATOM 1373 C C . GLU C 1 15 ? 13.686 -24.310 -14.797 1.00 15.55 15 GLU C C 1
ATOM 1374 O O . GLU C 1 15 ? 12.912 -25.262 -14.601 1.00 20.41 15 GLU C O 1
ATOM 1380 N N . PRO C 1 16 ? 14.822 -24.026 -14.113 1.00 21.29 16 PRO C N 1
ATOM 1381 C CA . PRO C 1 16 ? 15.321 -25.030 -13.196 1.00 19.21 16 PRO C CA 1
ATOM 1382 C C . PRO C 1 16 ? 14.489 -24.985 -11.938 1.00 24.16 16 PRO C C 1
ATOM 1383 O O . PRO C 1 16 ? 14.543 -25.852 -11.060 1.00 29.83 16 PRO C O 1
ATOM 1387 N N . GLU C 1 17 ? 13.662 -23.942 -11.835 1.00 36.82 17 GLU C N 1
ATOM 1388 C CA . GLU C 1 17 ? 12.797 -23.930 -10.669 1.00 29.37 17 GLU C CA 1
ATOM 1389 C C . GLU C 1 17 ? 11.530 -24.724 -10.892 1.00 24.67 17 GLU C C 1
ATOM 1390 O O . GLU C 1 17 ? 10.901 -25.143 -9.907 1.00 21.86 17 GLU C O 1
ATOM 1396 N N . CYS C 1 18 ? 11.018 -24.988 -12.133 1.00 14.47 18 CYS C N 1
ATOM 1397 C CA . CYS C 1 18 ? 9.739 -25.623 -12.208 1.00 25.03 18 CYS C CA 1
ATOM 1398 C C . CYS C 1 18 ? 9.811 -27.057 -11.701 1.00 17.01 18 CYS C C 1
ATOM 1399 O O . CYS C 1 18 ? 10.513 -27.885 -12.218 1.00 20.26 18 CYS C O 1
ATOM 1402 N N . PRO C 1 19 ? 9.002 -27.505 -10.751 1.00 14.89 19 PRO C N 1
ATOM 1403 C CA . PRO C 1 19 ? 9.123 -28.837 -10.206 1.00 10.01 19 PRO C CA 1
ATOM 1404 C C . PRO C 1 19 ? 8.526 -29.854 -11.179 1.00 25.63 19 PRO C C 1
ATOM 1405 O O . PRO C 1 19 ? 8.812 -31.038 -10.974 1.00 22.93 19 PRO C O 1
ATOM 1409 N N . ASN C 1 20 ? 7.787 -29.249 -12.129 1.00 17.86 20 ASN C N 1
ATOM 1410 C CA . ASN C 1 20 ? 7.154 -30.102 -13.080 1.00 14.40 20 ASN C CA 1
ATOM 1411 C C . ASN C 1 20 ? 7.741 -29.925 -14.519 1.00 17.72 20 ASN C C 1
ATOM 1412 O O . ASN C 1 20 ? 6.968 -30.418 -15.338 1.00 19.29 20 ASN C O 1
ATOM 1417 N N . GLU C 1 21 ? 8.881 -29.335 -14.680 1.00 23.33 21 GLU C N 1
ATOM 1418 C CA . GLU C 1 21 ? 9.592 -29.164 -15.949 1.00 19.18 21 GLU C CA 1
ATOM 1419 C C . GLU C 1 21 ? 8.667 -28.598 -17.017 1.00 14.77 21 GLU C C 1
ATOM 1420 O O . GLU C 1 21 ? 8.899 -28.985 -18.180 1.00 25.36 21 GLU C O 1
ATOM 1426 N N . ALA C 1 22 ? 7.711 -27.792 -16.738 1.00 17.55 22 ALA C N 1
ATOM 1427 C CA . ALA C 1 22 ? 6.708 -27.291 -17.664 1.00 24.51 22 ALA C CA 1
ATOM 1428 C C . ALA C 1 22 ? 7.251 -26.214 -18.588 1.00 23.17 22 ALA C C 1
ATOM 1429 O O . ALA C 1 22 ? 6.736 -25.875 -19.659 1.00 30.09 22 ALA C O 1
ATOM 1431 N N . ILE C 1 23 ? 8.335 -25.612 -18.137 1.00 21.12 23 ILE C N 1
ATOM 1432 C CA . ILE C 1 23 ? 9.079 -24.590 -18.835 1.00 17.50 23 ILE C CA 1
ATOM 1433 C C . ILE C 1 23 ? 10.256 -25.147 -19.665 1.00 16.32 23 ILE C C 1
ATOM 1434 O O . ILE C 1 23 ? 10.944 -26.129 -19.319 1.00 15.12 23 ILE C O 1
ATOM 1439 N N . SER C 1 24 ? 10.475 -24.366 -20.745 1.00 20.65 24 SER C N 1
ATOM 1440 C CA . SER C 1 24 ? 11.595 -24.758 -21.606 1.00 20.73 24 SER C CA 1
ATOM 1441 C C . SER C 1 24 ? 11.903 -23.651 -22.592 1.00 14.64 24 SER C C 1
ATOM 1442 O O . SER C 1 24 ? 11.108 -22.711 -22.639 1.00 23.98 24 SER C O 1
ATOM 1445 N N . MET C 1 25 ? 12.947 -23.759 -23.387 1.00 33.63 25 MET C N 1
ATOM 1446 C CA . MET C 1 25 ? 13.312 -22.767 -24.394 1.00 34.30 25 MET C CA 1
ATOM 1447 C C . MET C 1 25 ? 12.508 -22.987 -25.693 1.00 36.83 25 MET C C 1
ATOM 1448 O O . MET C 1 25 ? 12.232 -24.144 -26.055 1.00 30.68 25 MET C O 1
ATOM 1453 N N . GLY C 1 26 ? 12.153 -21.900 -26.335 1.00 43.17 26 GLY C N 1
ATOM 1454 C CA . GLY C 1 26 ? 11.395 -21.456 -27.456 1.00 38.88 26 GLY C CA 1
ATOM 1455 C C . GLY C 1 26 ? 12.149 -20.442 -28.305 1.00 42.71 26 GLY C C 1
ATOM 1456 O O . GLY C 1 26 ? 12.717 -19.466 -27.785 1.00 32.28 26 GLY C O 1
ATOM 1457 N N . ASP C 1 27 ? 12.161 -20.617 -29.615 0.00 41.42 27 ASP C N 1
ATOM 1458 C CA . ASP C 1 27 ? 12.798 -19.832 -30.650 0.00 40.13 27 ASP C CA 1
ATOM 1459 C C . ASP C 1 27 ? 13.152 -18.393 -30.280 0.00 39.39 27 ASP C C 1
ATOM 1460 O O . ASP C 1 27 ? 14.238 -17.921 -30.635 0.00 39.38 27 ASP C O 1
ATOM 1465 N N . HIS C 1 28 ? 12.259 -17.738 -29.597 1.00 38.65 28 HIS C N 1
ATOM 1466 C CA . HIS C 1 28 ? 12.079 -16.383 -29.115 1.00 27.14 28 HIS C CA 1
ATOM 1467 C C . HIS C 1 28 ? 12.116 -16.220 -27.599 1.00 33.91 28 HIS C C 1
ATOM 1468 O O . HIS C 1 28 ? 12.645 -15.219 -27.104 0.00 33.78 28 HIS C O 1
ATOM 1475 N N . ILE C 1 29 ? 11.576 -17.171 -26.837 1.00 31.83 29 ILE C N 1
ATOM 1476 C CA . ILE C 1 29 ? 11.627 -17.015 -25.363 1.00 14.18 29 ILE C CA 1
ATOM 1477 C C . ILE C 1 29 ? 11.217 -18.366 -24.738 1.00 16.39 29 ILE C C 1
ATOM 1478 O O . ILE C 1 29 ? 10.691 -19.367 -25.263 1.00 18.07 29 ILE C O 1
ATOM 1483 N N . TYR C 1 30 ? 11.471 -18.423 -23.393 1.00 19.41 30 TYR C N 1
ATOM 1484 C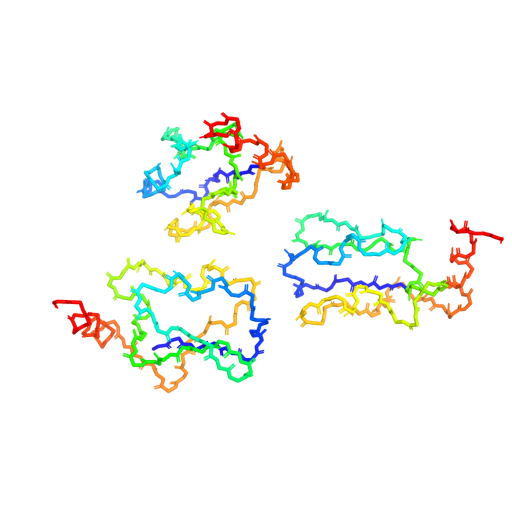 CA . TYR C 1 30 ? 11.018 -19.568 -22.615 1.00 18.41 30 TYR C CA 1
ATOM 1485 C C . TYR C 1 30 ? 9.505 -19.579 -22.679 1.00 20.88 30 TYR C C 1
ATOM 1486 O O . TYR C 1 30 ? 8.958 -18.478 -22.835 1.00 47.32 30 TYR C O 1
ATOM 1495 N N . GLU C 1 31 ? 9.021 -20.775 -22.438 1.00 14.93 31 GLU C N 1
ATOM 1496 C CA . GLU C 1 31 ? 7.615 -21.018 -22.611 1.00 17.72 31 GLU C CA 1
ATOM 1497 C C . GLU C 1 31 ? 7.084 -22.073 -21.659 1.00 22.35 31 GLU C C 1
ATOM 1498 O O . GLU C 1 31 ? 7.753 -23.089 -21.478 1.00 15.32 31 GLU C O 1
ATOM 1504 N N . ILE C 1 32 ? 5.924 -21.761 -21.090 1.00 22.82 32 ILE C N 1
ATOM 1505 C CA . ILE C 1 32 ? 5.310 -22.871 -20.340 1.00 20.16 32 ILE C CA 1
ATOM 1506 C C . ILE C 1 32 ? 4.483 -23.784 -21.243 1.00 28.73 32 ILE C C 1
ATOM 1507 O O . ILE C 1 32 ? 3.685 -23.429 -22.110 1.00 19.24 32 ILE C O 1
ATOM 1512 N N . ASN C 1 33 ? 4.573 -25.110 -21.117 1.00 17.60 33 ASN C N 1
ATOM 1513 C CA . ASN C 1 33 ? 3.700 -26.118 -21.560 1.00 22.84 33 ASN C CA 1
ATOM 1514 C C . ASN C 1 33 ? 2.403 -26.093 -20.727 1.00 26.34 33 ASN C C 1
ATOM 1515 O O . ASN C 1 33 ? 2.523 -26.684 -19.659 1.00 23.07 33 ASN C O 1
ATOM 1520 N N . SER C 1 34 ? 1.266 -25.566 -21.047 1.00 21.82 34 SER C N 1
ATOM 1521 C CA . SER C 1 34 ? 0.154 -25.591 -20.089 1.00 23.01 34 SER C CA 1
ATOM 1522 C C . SER C 1 34 ? -0.339 -26.999 -19.702 1.00 34.44 34 SER C C 1
ATOM 1523 O O . SER C 1 34 ? -1.135 -27.138 -18.728 1.00 19.99 34 SER C O 1
ATOM 1526 N N . ASP C 1 35 ? 0.113 -28.023 -20.433 1.00 23.93 35 ASP C N 1
ATOM 1527 C CA . ASP C 1 35 ? -0.426 -29.350 -20.070 1.00 13.41 35 ASP C CA 1
ATOM 1528 C C . ASP C 1 35 ? 0.349 -29.886 -18.851 1.00 24.45 35 ASP C C 1
ATOM 1529 O O . ASP C 1 35 ? -0.038 -30.832 -18.133 1.00 38.71 35 ASP C O 1
ATOM 1534 N N . LYS C 1 36 ? 1.496 -29.299 -18.512 1.00 15.93 36 LYS C N 1
ATOM 1535 C CA . LYS C 1 36 ? 2.204 -29.870 -17.373 1.00 15.56 36 LYS C CA 1
ATOM 1536 C C . LYS C 1 36 ? 2.191 -28.897 -16.195 1.00 26.82 36 LYS C C 1
ATOM 1537 O O . LYS C 1 36 ? 2.821 -29.237 -15.200 1.00 30.60 36 LYS C O 1
ATOM 1543 N N . CYS C 1 37 ? 1.571 -27.753 -16.475 1.00 27.94 37 CYS C N 1
ATOM 1544 C CA . CYS C 1 37 ? 1.698 -26.667 -15.540 1.00 30.15 37 CYS C CA 1
ATOM 1545 C C . CYS C 1 37 ? 0.530 -26.735 -14.551 1.00 20.05 37 CYS C C 1
ATOM 1546 O O . CYS C 1 37 ? -0.547 -26.477 -15.089 1.00 16.81 37 CYS C O 1
ATOM 1549 N N . THR C 1 38 ? 0.850 -27.004 -13.288 1.00 14.71 38 THR C N 1
ATOM 1550 C CA . THR C 1 38 ? -0.236 -27.110 -12.303 1.00 15.83 38 THR C CA 1
ATOM 1551 C C . THR C 1 38 ? -0.424 -25.848 -11.467 1.00 25.02 38 THR C C 1
ATOM 1552 O O . THR C 1 38 ? -1.126 -25.894 -10.417 1.00 18.87 38 THR C O 1
ATOM 1556 N N . GLU C 1 39 ? 0.208 -24.742 -11.870 1.00 14.75 39 GLU C N 1
ATOM 1557 C CA . GLU C 1 39 ? 0.149 -23.511 -11.081 1.00 18.96 39 GLU C CA 1
ATOM 1558 C C . GLU C 1 39 ? 0.744 -23.740 -9.683 1.00 18.63 39 GLU C C 1
ATOM 1559 O O . GLU C 1 39 ? 0.351 -23.113 -8.712 1.00 14.54 39 GLU C O 1
ATOM 1565 N N . CYS C 1 40 ? 1.662 -24.637 -9.656 1.00 19.49 40 CYS C N 1
ATOM 1566 C CA . CYS C 1 40 ? 2.444 -25.389 -8.722 1.00 23.89 40 CYS C CA 1
ATOM 1567 C C . CYS C 1 40 ? 1.561 -26.185 -7.731 1.00 36.27 40 CYS C C 1
ATOM 1568 O O . CYS C 1 40 ? 2.146 -26.582 -6.695 1.00 19.56 40 CYS C O 1
ATOM 1571 N N . VAL C 1 41 ? 0.301 -26.393 -8.075 1.00 33.74 41 VAL C N 1
ATOM 1572 C CA . VAL C 1 41 ? -0.720 -27.080 -7.226 1.00 14.48 41 VAL C CA 1
ATOM 1573 C C . VAL C 1 41 ? -0.236 -28.475 -6.963 1.00 20.32 41 VAL C C 1
ATOM 1574 O O . VAL C 1 41 ? 0.017 -29.393 -7.768 1.00 21.05 41 VAL C O 1
ATOM 1578 N N . GLY C 1 42 ? -0.025 -28.627 -5.634 1.00 15.13 42 GLY C N 1
ATOM 1579 C CA . GLY C 1 42 ? 0.635 -29.870 -5.320 1.00 16.50 42 GLY C CA 1
ATOM 1580 C C . GLY C 1 42 ? 2.021 -29.687 -4.802 1.00 19.40 42 GLY C C 1
ATOM 1581 O O . GLY C 1 42 ? 2.347 -30.548 -3.993 1.00 32.28 42 GLY C O 1
ATOM 1582 N N . HIS C 1 43 ? 2.805 -28.703 -5.288 1.00 16.53 43 HIS C N 1
ATOM 1583 C CA . HIS C 1 43 ? 4.161 -28.432 -4.879 1.00 12.62 43 HIS C CA 1
ATOM 1584 C C . HIS C 1 43 ? 4.342 -27.274 -3.896 1.00 15.77 43 HIS C C 1
ATOM 1585 O O . HIS C 1 43 ? 5.052 -27.374 -2.887 1.00 52.74 43 HIS C O 1
ATOM 1592 N N . TYR C 1 44 ? 3.796 -26.101 -4.155 1.00 31.54 44 TYR C N 1
ATOM 1593 C CA . TYR C 1 44 ? 4.125 -24.936 -3.344 1.00 38.13 44 TYR C CA 1
ATOM 1594 C C . TYR C 1 44 ? 2.853 -24.176 -3.067 1.00 31.40 44 TYR C C 1
ATOM 1595 O O . TYR C 1 44 ? 1.988 -24.557 -3.844 1.00 22.72 44 TYR C O 1
ATOM 1604 N N . GLU C 1 45 ? 2.684 -23.240 -2.163 1.00 22.62 45 GLU C N 1
ATOM 1605 C CA . GLU C 1 45 ? 1.496 -22.422 -2.058 1.00 23.66 45 GLU C CA 1
ATOM 1606 C C . GLU C 1 45 ? 1.279 -21.444 -3.229 1.00 37.37 45 GLU C C 1
ATOM 1607 O O . GLU C 1 45 ? 0.137 -21.060 -3.552 1.00 29.42 45 GLU C O 1
ATOM 1613 N N . THR C 1 46 ? 2.382 -20.988 -3.835 1.00 32.70 46 THR C N 1
ATOM 1614 C CA . THR C 1 46 ? 2.347 -20.027 -4.918 1.00 35.80 46 THR C CA 1
ATOM 1615 C C . THR C 1 46 ? 3.371 -20.365 -6.001 1.00 37.01 46 THR C C 1
ATOM 1616 O O . THR C 1 46 ? 4.395 -20.976 -5.701 1.00 38.52 46 THR C O 1
ATOM 1620 N N . PRO C 1 47 ? 3.010 -19.961 -7.226 1.00 22.94 47 PRO C N 1
ATOM 1621 C CA . PRO C 1 47 ? 3.787 -20.408 -8.391 1.00 23.21 47 PRO C CA 1
ATOM 1622 C C . PRO C 1 47 ? 5.227 -19.977 -8.274 1.00 18.00 47 PRO C C 1
ATOM 1623 O O . PRO C 1 47 ? 5.668 -18.820 -8.126 1.00 31.97 47 PRO C O 1
ATOM 1627 N N . THR C 1 48 ? 6.072 -20.997 -8.369 1.00 16.43 48 THR C N 1
ATOM 1628 C CA . THR C 1 48 ? 7.517 -20.889 -8.257 1.00 29.40 48 THR C CA 1
ATOM 1629 C C . THR C 1 48 ? 8.265 -20.021 -9.228 1.00 20.49 48 THR C C 1
ATOM 1630 O O . THR C 1 48 ? 9.301 -19.376 -9.123 1.00 28.65 48 THR C O 1
ATOM 1634 N N . CYS C 1 49 ? 7.665 -20.107 -10.413 1.00 22.71 49 CYS C N 1
ATOM 1635 C CA . CYS C 1 49 ? 8.308 -19.325 -11.477 1.00 23.73 49 CYS C CA 1
ATOM 1636 C C . CYS C 1 49 ? 8.178 -17.834 -11.221 1.00 29.38 49 CYS C C 1
ATOM 1637 O O . CYS C 1 49 ? 9.155 -17.134 -11.446 1.00 20.42 49 CYS C O 1
ATOM 1640 N N . GLN C 1 50 ? 6.991 -17.460 -10.801 1.00 30.50 50 GLN C N 1
ATOM 1641 C CA . GLN C 1 50 ? 6.502 -16.144 -10.523 1.00 20.23 50 GLN C CA 1
ATOM 1642 C C . GLN C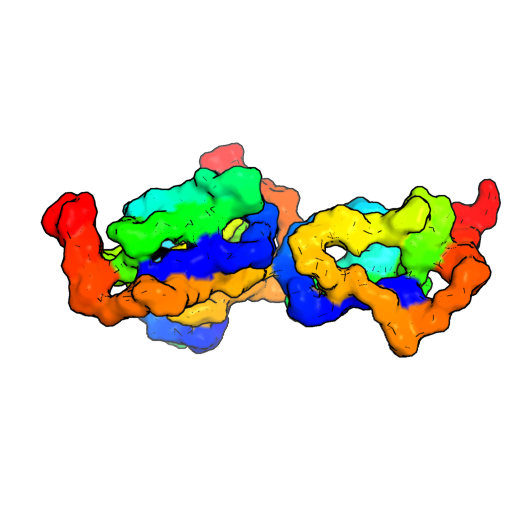 1 50 ? 7.270 -15.379 -9.444 1.00 27.66 50 GLN C C 1
ATOM 1643 O O . GLN C 1 50 ? 7.301 -14.133 -9.679 1.00 22.72 50 GLN C O 1
ATOM 1649 N N . LYS C 1 51 ? 7.671 -16.132 -8.432 1.00 29.67 51 LYS C N 1
ATOM 1650 C CA . LYS C 1 51 ? 8.493 -15.802 -7.274 1.00 21.61 51 LYS C CA 1
ATOM 1651 C C . LYS C 1 51 ? 9.869 -15.517 -7.782 1.00 19.03 51 LYS C C 1
ATOM 1652 O O . LYS C 1 51 ? 10.675 -14.709 -7.231 1.00 30.13 51 LYS C O 1
ATOM 1658 N N . VAL C 1 52 ? 10.352 -16.223 -8.858 1.00 16.92 52 VAL C N 1
ATOM 1659 C CA . VAL C 1 52 ? 11.751 -15.986 -9.134 1.00 21.36 52 VAL C CA 1
ATOM 1660 C C . VAL C 1 52 ? 11.933 -14.873 -10.190 1.00 27.76 52 VAL C C 1
ATOM 1661 O O . VAL C 1 52 ? 12.977 -14.205 -10.037 1.00 28.51 52 VAL C O 1
ATOM 1665 N N . CYS C 1 53 ? 11.009 -14.779 -11.123 1.00 19.77 53 CYS C N 1
ATOM 1666 C CA . CYS C 1 53 ? 11.070 -13.806 -12.220 1.00 22.79 53 CYS C CA 1
ATOM 1667 C C . CYS C 1 53 ? 11.206 -12.345 -11.763 1.00 34.38 53 CYS C C 1
ATOM 1668 O O . CYS C 1 53 ? 10.368 -11.909 -10.939 1.00 19.76 53 CYS C O 1
ATOM 1671 N N . PRO C 1 54 ? 12.226 -11.639 -12.260 1.00 18.91 54 PRO C N 1
ATOM 1672 C CA . PRO C 1 54 ? 12.454 -10.204 -12.268 1.00 31.58 54 PRO C CA 1
ATOM 1673 C C . PRO C 1 54 ? 11.480 -9.185 -12.891 1.00 36.51 54 PRO C C 1
ATOM 1674 O O . PRO C 1 54 ? 11.588 -8.013 -12.542 1.00 22.25 54 PRO C O 1
ATOM 1678 N N . ILE C 1 55 ? 10.626 -9.493 -13.809 1.00 19.30 55 ILE C N 1
ATOM 1679 C CA . ILE C 1 55 ? 9.684 -8.824 -14.616 1.00 33.29 55 ILE C CA 1
ATOM 1680 C C . ILE C 1 55 ? 8.328 -9.513 -14.747 1.00 42.95 55 ILE C C 1
ATOM 1681 O O . ILE C 1 55 ? 8.024 -9.654 -15.927 1.00 72.05 55 ILE C O 1
ATOM 1686 N N . PRO C 1 56 ? 7.493 -9.831 -13.828 1.00 23.52 56 PRO C N 1
ATOM 1687 C CA . PRO C 1 56 ? 6.169 -10.383 -13.855 1.00 24.20 56 PRO C CA 1
ATOM 1688 C C . PRO C 1 56 ? 5.595 -10.804 -15.204 1.00 13.26 56 PRO C C 1
ATOM 1689 O O . PRO C 1 56 ? 4.519 -10.397 -15.575 1.00 26.33 56 PRO C O 1
ATOM 1693 N N . ASN C 1 57 ? 6.457 -11.569 -15.868 1.00 36.44 57 ASN C N 1
ATOM 1694 C CA . ASN C 1 57 ? 6.190 -11.902 -17.250 1.00 34.17 57 ASN C CA 1
ATOM 1695 C C . ASN C 1 57 ? 5.219 -13.092 -17.300 1.00 33.52 57 ASN C C 1
ATOM 1696 O O . ASN C 1 57 ? 4.758 -13.318 -18.426 1.00 25.80 57 ASN C O 1
ATOM 1701 N N . THR C 1 58 ? 5.050 -13.710 -16.155 1.00 33.44 58 THR C N 1
ATOM 1702 C CA . THR C 1 58 ? 4.307 -14.944 -15.880 1.00 33.43 58 THR C CA 1
ATOM 1703 C C . THR C 1 58 ? 3.052 -14.645 -15.067 1.00 27.98 58 THR C C 1
ATOM 1704 O O . THR C 1 58 ? 3.133 -14.143 -13.957 1.00 40.73 58 THR C O 1
ATOM 1708 N N . ILE C 1 59 ? 1.949 -14.926 -15.725 1.00 21.99 59 ILE C N 1
ATOM 1709 C CA . ILE C 1 59 ? 0.554 -14.614 -15.748 1.00 36.06 59 ILE C CA 1
ATOM 1710 C C . ILE C 1 59 ? -0.334 -15.784 -16.181 1.00 34.17 59 ILE C C 1
ATOM 1711 O O . ILE C 1 59 ? 0.039 -16.622 -17.000 1.00 21.17 59 ILE C O 1
ATOM 1716 N N . VAL C 1 60 ? -1.527 -15.868 -15.609 1.00 19.30 60 VAL C N 1
ATOM 1717 C CA . VAL C 1 60 ? -2.582 -16.799 -15.889 1.00 15.90 60 VAL C CA 1
ATOM 1718 C C . VAL C 1 60 ? -2.705 -16.862 -17.422 1.00 25.66 60 VAL C C 1
ATOM 1719 O O . VAL C 1 60 ? -2.480 -15.837 -18.040 1.00 60.34 60 VAL C O 1
ATOM 1723 N N . LYS C 1 61 ? -2.993 -18.071 -17.817 1.00 12.70 61 LYS C N 1
ATOM 1724 C CA . LYS C 1 61 ? -3.140 -18.214 -19.308 1.00 26.04 61 LYS C CA 1
ATOM 1725 C C . LYS C 1 61 ? -4.599 -17.992 -19.504 1.00 15.28 61 LYS C C 1
ATOM 1726 O O . LYS C 1 61 ? -5.445 -18.673 -18.849 1.00 26.23 61 LYS C O 1
ATOM 1732 N N . ASP C 1 62 ? -5.090 -17.048 -20.313 1.00 19.28 62 ASP C N 1
ATOM 1733 C CA . ASP C 1 62 ? -6.531 -17.030 -20.499 1.00 17.39 62 ASP C CA 1
ATOM 1734 C C . ASP C 1 62 ? -7.125 -18.306 -21.035 1.00 25.36 62 ASP C C 1
ATOM 1735 O O . ASP C 1 62 ? -8.136 -18.816 -20.516 1.00 21.35 62 ASP C O 1
ATOM 1740 N N . PRO C 1 63 ? -6.620 -19.034 -22.020 1.00 40.50 63 PRO C N 1
ATOM 1741 C CA . PRO C 1 63 ? -7.298 -20.282 -22.410 1.00 28.05 63 PRO C CA 1
ATOM 1742 C C . PRO C 1 63 ? -7.229 -21.332 -21.313 1.00 28.40 63 PRO C C 1
ATOM 1743 O O . PRO C 1 63 ? -8.041 -22.230 -21.123 1.00 57.07 63 PRO C O 1
ATOM 1747 N N . ALA C 1 64 ? -6.134 -21.221 -20.573 1.00 33.03 64 ALA C N 1
ATOM 1748 C CA . ALA C 1 64 ? -5.840 -22.362 -19.695 1.00 34.55 64 ALA C CA 1
ATOM 1749 C C . ALA C 1 64 ? -6.374 -22.189 -18.289 1.00 35.16 64 ALA C C 1
ATOM 1750 O O . ALA C 1 64 ? -5.823 -22.860 -17.404 1.00 49.20 64 ALA C O 1
ATOM 1752 N N . HIS C 1 65 ? -7.397 -21.353 -18.109 1.00 39.99 65 HIS C N 1
ATOM 1753 C CA . HIS C 1 65 ? -8.002 -21.225 -16.766 1.00 36.64 65 HIS C CA 1
ATOM 1754 C C . HIS C 1 65 ? -8.361 -22.629 -16.279 1.00 44.42 65 HIS C C 1
ATOM 1755 O O . HIS C 1 65 ? -8.532 -23.528 -17.103 1.00 49.52 65 HIS C O 1
ATOM 1762 N N . VAL C 1 66 ? -8.429 -22.774 -14.965 1.00 42.08 66 VAL C N 1
ATOM 1763 C CA . VAL C 1 66 ? -8.476 -24.149 -14.378 1.00 15.65 66 VAL C CA 1
ATOM 1764 C C . VAL C 1 66 ? -8.470 -23.940 -12.876 1.00 20.35 66 VAL C C 1
ATOM 1765 O O . VAL C 1 66 ? -7.673 -23.088 -12.400 1.00 23.75 66 VAL C O 1
ATOM 1769 N N . GLU C 1 67 ? -9.376 -24.675 -12.246 1.00 22.41 67 GLU C N 1
ATOM 1770 C CA . GLU C 1 67 ? -9.315 -24.557 -10.791 1.00 34.23 67 GLU C CA 1
ATOM 1771 C C . GLU C 1 67 ? -8.458 -25.692 -10.235 1.00 42.52 67 GLU C C 1
ATOM 1772 O O . GLU C 1 67 ? -8.225 -26.660 -10.957 1.00 30.73 67 GLU C O 1
ATOM 1778 N N . THR C 1 68 ? -8.040 -25.491 -8.986 1.00 44.86 68 THR C N 1
ATOM 1779 C CA . THR C 1 68 ? -7.208 -26.442 -8.284 1.00 36.11 68 THR C CA 1
ATOM 1780 C C . THR C 1 68 ? -7.703 -27.853 -8.401 1.00 14.12 68 THR C C 1
ATOM 1781 O O . THR C 1 68 ? -6.877 -28.784 -8.299 1.00 26.08 68 THR C O 1
ATOM 1785 N N . GLU C 1 69 ? -8.925 -28.235 -8.708 1.00 23.06 69 GLU C N 1
ATOM 1786 C CA . GLU C 1 69 ? -9.285 -29.647 -8.930 1.00 17.14 69 GLU C CA 1
ATOM 1787 C C . GLU C 1 69 ? -8.482 -30.228 -10.078 1.00 32.88 69 GLU C C 1
ATOM 1788 O O . GLU C 1 69 ? -7.633 -31.110 -9.992 1.00 34.48 69 GLU C O 1
ATOM 1794 N N . GLU C 1 70 ? -8.836 -29.532 -11.147 1.00 25.80 70 GLU C N 1
ATOM 1795 C CA . GLU C 1 70 ? -8.236 -29.553 -12.479 1.00 29.80 70 GLU C CA 1
ATOM 1796 C C . GLU C 1 70 ? -6.736 -29.492 -12.257 1.00 30.12 70 GLU C C 1
ATOM 1797 O O . GLU C 1 70 ? -6.087 -30.448 -12.676 1.00 22.23 70 GLU C O 1
ATOM 1803 N N . GLN C 1 71 ? -6.213 -28.486 -11.545 1.00 22.27 71 GLN C N 1
ATOM 1804 C CA . GLN C 1 71 ? -4.768 -28.462 -11.333 1.00 25.11 71 GLN C CA 1
ATOM 1805 C C . GLN C 1 71 ? -4.301 -29.691 -10.573 1.00 28.75 71 GLN C C 1
ATOM 1806 O O . GLN C 1 71 ? -3.297 -30.296 -10.948 1.00 17.58 71 GLN C O 1
ATOM 1812 N N . LEU C 1 72 ? -5.016 -30.021 -9.507 1.00 20.85 72 LEU C N 1
ATOM 1813 C CA . LEU C 1 72 ? -4.563 -31.078 -8.604 1.00 34.16 72 LEU C CA 1
ATOM 1814 C C . LEU C 1 72 ? -4.471 -32.392 -9.370 1.00 14.74 72 LEU C C 1
ATOM 1815 O O . LEU C 1 72 ? -3.494 -33.117 -9.213 1.00 23.05 72 LEU C O 1
ATOM 1820 N N . TRP C 1 73 ? -5.540 -32.652 -10.149 1.00 24.43 73 TRP C N 1
ATOM 1821 C CA . TRP C 1 73 ? -5.508 -33.872 -10.964 1.00 35.76 73 TRP C CA 1
ATOM 1822 C C . TRP C 1 73 ? -4.341 -33.908 -11.938 1.00 29.79 73 TRP C C 1
ATOM 1823 O O . TRP C 1 73 ? -3.847 -34.924 -12.425 1.00 23.93 73 TRP C O 1
ATOM 1834 N N . ASP C 1 74 ? -3.706 -32.796 -12.287 1.00 25.16 74 ASP C N 1
ATOM 1835 C CA . ASP C 1 74 ? -2.634 -33.009 -13.269 1.00 29.21 74 ASP C CA 1
ATOM 1836 C C . ASP C 1 74 ? -1.406 -33.383 -12.473 1.00 17.99 74 ASP C C 1
ATOM 1837 O O . ASP C 1 74 ? -0.615 -34.175 -12.911 1.00 14.10 74 ASP C O 1
ATOM 1842 N N . LYS C 1 75 ? -1.313 -32.830 -11.237 1.00 23.40 75 LYS C N 1
ATOM 1843 C CA . LYS C 1 75 ? -0.119 -33.207 -10.433 1.00 16.22 75 LYS C CA 1
ATOM 1844 C C . LYS C 1 75 ? 0.040 -34.706 -10.283 1.00 14.53 75 LYS C C 1
ATOM 1845 O O . LYS C 1 75 ? 1.131 -35.235 -10.542 1.00 36.75 75 LYS C O 1
ATOM 1851 N N . PHE C 1 76 ? -1.018 -35.437 -9.974 1.00 19.16 76 PHE C N 1
ATOM 1852 C CA . PHE C 1 76 ? -1.136 -36.816 -9.586 1.00 12.06 76 PHE C CA 1
ATOM 1853 C C . PHE C 1 76 ? -0.723 -37.764 -10.649 1.00 9.26 76 PHE C C 1
ATOM 1854 O O . PHE C 1 76 ? -0.003 -38.696 -10.463 1.00 21.32 76 PHE C O 1
ATOM 1862 N N . VAL C 1 77 ? -1.390 -37.214 -11.719 1.00 21.24 77 VAL C N 1
ATOM 1863 C CA . VAL C 1 77 ? -1.031 -37.940 -12.907 1.00 20.20 77 VAL C CA 1
ATOM 1864 C C . VAL C 1 77 ? 0.488 -37.929 -13.093 1.00 20.56 77 VAL C C 1
ATOM 1865 O O . VAL C 1 77 ? 1.174 -38.916 -13.445 1.00 19.35 77 VAL C O 1
ATOM 1869 N N . LEU C 1 78 ? 1.168 -36.815 -12.822 1.00 21.74 78 LEU C N 1
ATOM 1870 C CA . LEU C 1 78 ? 2.598 -36.714 -13.260 1.00 13.61 78 LEU C CA 1
ATOM 1871 C C . LEU C 1 78 ? 3.504 -37.406 -12.252 1.00 23.26 78 LEU C C 1
ATOM 1872 O O . LEU C 1 78 ? 4.575 -37.986 -12.459 1.00 28.94 78 LEU C O 1
ATOM 1877 N N . MET C 1 79 ? 3.014 -37.374 -10.990 1.00 24.41 79 MET C N 1
ATOM 1878 C CA . MET C 1 79 ? 3.977 -37.985 -10.028 1.00 26.97 79 MET C CA 1
ATOM 1879 C C . MET C 1 79 ? 3.530 -39.360 -9.614 1.00 32.43 79 MET C C 1
ATOM 1880 O O . MET C 1 79 ? 4.289 -40.294 -9.952 1.00 54.88 79 MET C O 1
ATOM 1885 N N . HIS C 1 80 ? 2.405 -39.518 -8.931 0.00 32.42 80 HIS C N 1
ATOM 1886 C CA . HIS C 1 80 ? 1.934 -40.831 -8.505 0.00 32.41 80 HIS C CA 1
ATOM 1887 C C . HIS C 1 80 ? 0.525 -40.752 -7.924 0.00 32.41 80 HIS C C 1
ATOM 1888 O O . HIS C 1 80 ? -0.327 -40.033 -8.440 0.00 32.44 80 HIS C O 1
#